Protein 2B6N (pdb70)

Solvent-accessible surface area: 9808 Å² total; per-residue (Å²): 95,89,32,100,83,11,26,37,0,0,4,0,0,16,26,97,86,61,115,55,88,82,37,2,53,15,84,85,48,0,47,58,0,23,0,9,0,0,0,0,0,0,29,34,94,6,96,12,0,67,72,40,9,58,38,6,29,1,59,66,88,111,62,163,85,0,57,7,43,35,0,16,0,0,0,0,0,0,1,0,0,0,56,58,43,0,1,0,47,66,0,61,0,21,0,0,10,1,15,45,72,94,32,55,43,66,101,87,15,11,36,33,0,0,49,48,0,65,109,73,26,95,59,37,4,0,0,1,0,2,25,57,34,59,54,24,105,60,7,5,74,9,0,36,42,0,17,93,60,42,7,3,1,0,0,5,1,19,40,71,74,37,72,0,40,97,44,6,0,4,81,5,88,78,5,3,0,0,0,0,0,33,58,101,8,30,21,0,92,27,0,0,50,4,104,30,7,19,1,0,0,0,0,19,63,1,31,0,0,49,72,92,53,65,79,16,66,45,70,35,28,0,1,5,0,0,0,0,1,0,0,0,0,0,0,6,2,7,34,56,57,80,132,30,46,15,76,96,0,33,86,41,3,64,94,36,13,7,62,118,63,7,79,84,11,88,139,39,18,24,47,63,1,1,16,6,37,88,131,54,70

Sequence (281 aa):
ADQPSPTWGIDRIIDQRNLPLDNNYHTDYDGSGVTAFVIDTGVLNTHNEFGGRASSGYDFIDNDYDATDCNGHGTHVAGTIGGSTYGVAKNVNVVGVRVLNCSGSGSNSGVIAGINWVKNNASGPAVANMSLGGGASQATDDAVNAAVAAGITFVVAAGNDNSNACNYSPARAADAITVGSTTSNDSRSSFSNYGTCLDIYAPGSSITSSWYTSNSATNTISGTSMASPHVAGVAALYLDENPNLSPAQVTNLLKTRATADKVTDAKTGSPNKLLFSLAAPT

CATH classification: 3.40.50.200

B-factor: mean 10.05, std 5.08, range [2.0, 42.17]

Foldseek 3Di:
DKDAQAFLQQQPQADQDDDRPRIRDAPAALPQEEEEEEFQFAQQLAPQCVNLEAEQAALVVGGRHRYHLAWLSNFLQQCQAGCRNYLRPNHRYYYQHAAHNPGHHDLVSSLVSLVSCLVPDDFHYEYEAADKDFDDVSQLVSNVVSLVSFYAYFYELWQQQEASCGMPPLVRPLYAYEFEADSQQEGDNRTHAAQSHLEYGHFAQRKGATRPDSHHIDTHGGSSNRRSNLRNLLSRVCRVPVPDGNVRSSVCQNVQFRADRYPPRDPHGGRTYNHRDD

Organism: NCBI:txid348903

Structure (mmCIF, N/CA/C/O backbone):
data_2B6N
#
_entry.id   2B6N
#
_cell.length_a   86.430
_cell.length_b   42.560
_cell.length_c   74.260
_cell.angle_alpha   90.00
_cell.angle_beta   110.19
_cell.angle_gamma   90.00
#
_symmetry.space_group_name_H-M   'C 1 2 1'
#
loop_
_entity.id
_entity.type
_entity.pdbx_description
1 polymer 'proteinase K'
2 polymer TRIPEPTIDE
3 non-polymer 'CALCIUM ION'
4 non-polymer 'SULFATE ION'
5 water water
#
loop_
_atom_site.group_PDB
_atom_site.id
_atom_site.type_symbol
_atom_site.label_atom_id
_atom_site.label_alt_id
_atom_site.label_comp_id
_atom_site.label_asym_id
_atom_site.label_entity_id
_atom_site.label_seq_id
_atom_site.pdbx_PDB_ins_code
_atom_site.Cartn_x
_atom_site.Cartn_y
_atom_site.Cartn_z
_atom_site.occupancy
_atom_site.B_iso_or_equiv
_atom_site.auth_seq_id
_atom_site.auth_comp_id
_atom_site.auth_asym_id
_atom_site.auth_atom_id
_atom_site.pdbx_PDB_model_num
ATOM 1 N N . ALA A 1 1 ? 15.941 -17.772 28.509 1.00 15.12 1 ALA A N 1
ATOM 2 C CA . ALA A 1 1 ? 15.847 -16.969 29.764 1.00 14.14 1 ALA A CA 1
ATOM 3 C C . ALA A 1 1 ? 14.412 -16.506 29.969 1.00 13.50 1 ALA A C 1
ATOM 4 O O . ALA A 1 1 ? 13.625 -16.480 29.028 1.00 13.00 1 ALA A O 1
ATOM 6 N N . ASP A 1 2 ? 14.088 -16.116 31.205 1.00 12.87 2 ASP A N 1
ATOM 7 C CA . ASP A 1 2 ? 12.782 -15.563 31.517 1.00 12.16 2 ASP A CA 1
ATOM 8 C C . ASP A 1 2 ? 12.976 -14.335 32.381 1.00 11.62 2 ASP A C 1
ATOM 9 O O . ASP A 1 2 ? 13.643 -14.402 33.429 1.00 12.57 2 ASP A O 1
ATOM 14 N N . GLN A 1 3 ? 12.448 -13.206 31.920 1.00 9.71 3 GLN A N 1
ATOM 15 C CA . GLN A 1 3 ? 12.536 -11.972 32.663 1.00 8.56 3 GLN A CA 1
ATOM 16 C C . GLN A 1 3 ? 11.214 -11.744 33.386 1.00 8.01 3 GLN A C 1
ATOM 17 O O . GLN A 1 3 ? 10.177 -11.581 32.745 1.00 6.94 3 GLN A O 1
ATOM 23 N N . PRO A 1 4 ? 11.245 -11.751 34.730 1.00 7.98 4 PRO A N 1
ATOM 24 C CA . PRO A 1 4 ? 9.995 -11.508 35.468 1.00 7.76 4 PRO A CA 1
ATOM 25 C C . PRO A 1 4 ? 9.720 -10.003 35.570 1.00 6.66 4 PRO A C 1
ATOM 26 O O . PRO A 1 4 ? 10.650 -9.182 35.507 1.00 6.53 4 PRO A O 1
ATOM 30 N N . SER A 1 5 ? 8.450 -9.647 35.736 1.00 6.64 5 SER A N 1
ATOM 31 C CA . SER A 1 5 ? 8.025 -8.250 35.854 1.00 6.26 5 SER A CA 1
ATOM 32 C C . SER A 1 5 ? 8.581 -7.312 34.764 1.00 6.30 5 SER A C 1
ATOM 33 O O . SER A 1 5 ? 9.051 -6.205 35.074 1.00 6.41 5 SER A O 1
ATOM 36 N N . PRO A 1 6 ? 8.463 -7.719 33.482 1.00 5.53 6 PRO A N 1
ATOM 37 C CA . PRO A 1 6 ? 8.894 -6.830 32.407 1.00 5.90 6 PRO A CA 1
ATOM 38 C C . PRO A 1 6 ? 7.892 -5.699 32.223 1.00 5.50 6 PRO A C 1
ATOM 39 O O . PRO A 1 6 ? 6.750 -5.799 32.681 1.00 5.87 6 PRO A O 1
ATOM 43 N N . THR A 1 7 ? 8.316 -4.624 31.565 1.00 5.64 7 THR A N 1
ATOM 44 C CA . THR A 1 7 ? 7.390 -3.591 31.133 1.00 5.02 7 THR A CA 1
ATOM 45 C C . THR A 1 7 ? 6.398 -4.234 30.145 1.00 4.65 7 THR A C 1
ATOM 46 O O . THR A 1 7 ? 6.702 -5.281 29.572 1.00 4.64 7 THR A O 1
ATOM 50 N N . TRP A 1 8 ? 5.221 -3.620 29.966 1.00 5.01 8 TRP A N 1
ATOM 51 C CA . TRP A 1 8 ? 4.099 -4.288 29.285 1.00 4.88 8 TRP A CA 1
ATOM 52 C C . TRP A 1 8 ? 4.356 -4.631 27.828 1.00 5.60 8 TRP A C 1
ATOM 53 O O . TRP A 1 8 ? 3.917 -5.683 27.366 1.00 5.42 8 TRP A O 1
ATOM 64 N N . GLY A 1 9 ? 5.047 -3.743 27.108 1.00 5.89 9 GLY A N 1
ATOM 65 C CA . GLY A 1 9 ? 5.279 -3.940 25.671 1.00 6.12 9 GLY A CA 1
ATOM 66 C C . GLY A 1 9 ? 5.952 -5.264 25.379 1.00 6.80 9 GLY A C 1
ATOM 67 O O . GLY A 1 9 ? 5.425 -6.100 24.625 1.00 6.62 9 GLY A O 1
ATOM 68 N N . ILE A 1 10 ? 7.136 -5.448 25.967 1.00 6.06 10 ILE A N 1
ATOM 69 C CA . ILE A 1 10 ? 7.881 -6.692 25.780 1.00 5.56 10 ILE A CA 1
ATOM 70 C C . ILE A 1 10 ? 7.135 -7.893 26.412 1.00 5.44 10 ILE A C 1
ATOM 71 O O . ILE A 1 10 ? 7.204 -8.995 25.884 1.00 4.86 10 ILE A O 1
ATOM 76 N N . ASP A 1 11 ? 6.420 -7.669 27.517 1.00 5.11 11 ASP A N 1
ATOM 77 C CA . ASP A 1 11 ? 5.537 -8.721 28.099 1.00 5.19 11 ASP A CA 1
ATOM 78 C C . ASP A 1 11 ? 4.533 -9.256 27.048 1.00 5.40 11 ASP A C 1
ATOM 79 O O . ASP A 1 11 ? 4.241 -10.472 26.983 1.00 4.85 11 ASP A O 1
ATOM 84 N N . ARG A 1 12 ? 3.992 -8.349 26.238 1.00 5.23 12 ARG A N 1
ATOM 85 C CA . ARG A 1 12 ? 2.968 -8.709 25.250 1.00 5.35 12 ARG A CA 1
ATOM 86 C C . ARG A 1 12 ? 3.461 -9.563 24.087 1.00 5.87 12 ARG A C 1
ATOM 87 O O . ARG A 1 12 ? 2.727 -10.435 23.607 1.00 6.29 12 ARG A O 1
ATOM 95 N N A ILE A 1 13 ? 4.688 -9.311 23.638 0.50 6.39 13 ILE A N 1
ATOM 96 N N B ILE A 1 13 ? 4.692 -9.312 23.632 0.50 5.53 13 ILE A N 1
ATOM 97 C CA A ILE A 1 13 ? 5.155 -9.854 22.364 0.50 6.88 13 ILE A CA 1
ATOM 98 C CA B ILE A 1 13 ? 5.176 -9.857 22.351 0.50 5.00 13 ILE A CA 1
ATOM 99 C C A ILE A 1 13 ? 5.501 -11.351 22.412 0.50 6.78 13 ILE A C 1
ATOM 100 C C B ILE A 1 13 ? 5.700 -11.299 22.403 0.50 5.80 13 ILE A C 1
ATOM 101 O O A ILE A 1 13 ? 5.453 -12.026 21.380 0.50 6.76 13 ILE A O 1
ATOM 102 O O B ILE A 1 13 ? 6.022 -11.871 21.360 0.50 5.92 13 ILE A O 1
ATOM 111 N N . ASP A 1 14 ? 5.805 -11.878 23.600 1.00 6.69 14 ASP A N 1
ATOM 112 C CA . ASP A 1 14 ? 6.162 -13.317 23.742 1.00 7.07 14 ASP A CA 1
ATOM 113 C C . ASP A 1 14 ? 4.978 -14.273 24.037 1.00 8.31 14 ASP A C 1
ATOM 114 O O . ASP A 1 14 ? 5.185 -15.436 24.418 1.00 8.92 14 ASP A O 1
ATOM 119 N N . GLN A 1 15 ? 3.751 -13.79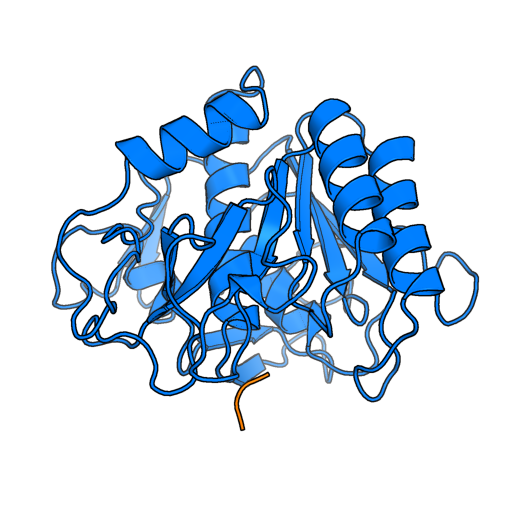2 23.836 1.00 8.18 15 GLN A N 1
ATOM 120 C CA . GLN A 1 15 ? 2.543 -14.584 24.080 1.00 8.33 15 GLN A CA 1
ATOM 121 C C . GLN A 1 15 ? 1.455 -14.255 23.049 1.00 8.94 15 GLN A C 1
ATOM 122 O O . GLN A 1 15 ? 1.423 -13.141 22.497 1.00 7.69 15 GLN A O 1
ATOM 128 N N . ARG A 1 16 ? 0.551 -15.211 22.810 1.00 9.11 16 ARG A N 1
ATOM 129 C CA . ARG A 1 16 ? -0.520 -15.018 21.799 1.00 9.98 16 ARG A CA 1
ATOM 130 C C . ARG A 1 16 ? -1.701 -14.214 22.345 1.00 9.93 16 ARG A C 1
ATOM 131 O O . ARG A 1 16 ? -2.216 -13.300 21.687 1.00 9.69 16 ARG A O 1
ATOM 139 N N . ASN A 1 17 ? -2.123 -14.579 23.550 1.00 10.07 17 ASN A N 1
ATOM 140 C CA . ASN A 1 17 ? -3.352 -14.075 24.150 1.00 11.10 17 ASN A CA 1
ATOM 141 C C . ASN A 1 17 ? -3.093 -13.264 25.404 1.00 11.08 17 ASN A C 1
ATOM 142 O O . ASN A 1 17 ? -2.117 -13.533 26.130 1.00 11.13 17 ASN A O 1
ATOM 147 N N . LEU A 1 18 ? -3.952 -12.272 25.642 1.00 10.16 18 LEU A N 1
ATOM 148 C CA . LEU A 1 18 ? -4.067 -11.616 26.937 1.00 9.62 18 LEU A CA 1
ATOM 149 C C . LEU A 1 18 ? -4.765 -12.590 27.909 1.00 9.33 18 LEU A C 1
ATOM 150 O O . LEU A 1 18 ? -5.425 -13.546 27.465 1.00 8.55 18 LEU A O 1
ATOM 155 N N . PRO A 1 19 ? -4.607 -12.377 29.223 1.00 9.56 19 PRO A N 1
ATOM 156 C CA . PRO A 1 19 ? -3.898 -11.263 29.879 1.00 9.04 19 PRO A CA 1
ATOM 157 C C . PRO A 1 19 ? -2.373 -11.401 29.893 1.00 8.16 19 PRO A C 1
ATOM 158 O O . PRO A 1 19 ? -1.841 -12.489 29.680 1.00 8.74 19 PRO A O 1
ATOM 162 N N . LEU A 1 20 ? -1.686 -10.284 30.130 1.00 7.77 20 LEU A N 1
ATOM 163 C CA . LEU A 1 20 ? -0.220 -10.281 30.273 1.00 6.97 20 LEU A CA 1
ATOM 164 C C . LEU A 1 20 ? 0.162 -11.222 31.424 1.00 7.03 20 LEU A C 1
ATOM 165 O O . LEU A 1 20 ? -0.502 -11.219 32.453 1.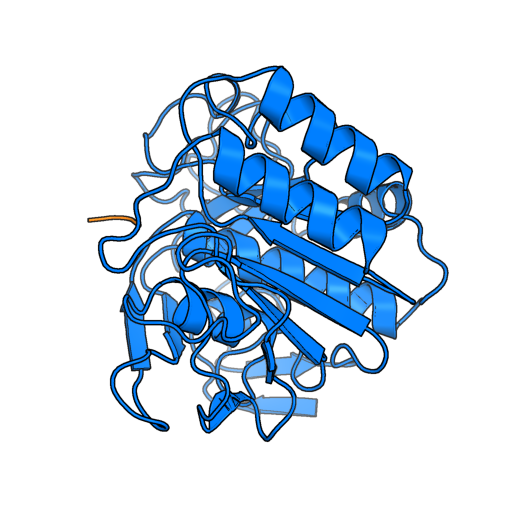00 7.07 20 LEU A O 1
ATOM 170 N N . ASP A 1 21 ? 1.194 -12.038 31.225 1.00 7.39 21 ASP A N 1
ATOM 171 C CA . ASP A 1 21 ? 1.651 -12.981 32.258 1.00 7.85 21 ASP A CA 1
ATOM 172 C C . ASP A 1 21 ? 2.861 -12.509 33.098 1.00 7.55 21 ASP A C 1
ATOM 173 O O . ASP A 1 21 ? 3.411 -13.277 33.880 1.00 7.28 21 ASP A O 1
ATOM 178 N N . ASN A 1 22 ? 3.263 -11.244 32.956 1.00 7.32 22 ASN A N 1
ATOM 179 C CA . ASN A 1 22 ? 4.350 -10.693 33.788 1.00 7.07 22 ASN A CA 1
ATOM 180 C C . ASN A 1 22 ? 5.679 -11.420 33.577 1.00 7.37 22 ASN A C 1
ATOM 181 O O . ASN A 1 22 ? 6.481 -11.593 34.516 1.00 6.74 22 ASN A O 1
ATOM 186 N N . ASN A 1 23 ? 5.886 -11.866 32.337 1.00 7.20 23 ASN A N 1
ATOM 187 C CA . ASN A 1 23 ? 7.074 -12.608 31.956 1.00 7.75 23 ASN A CA 1
ATOM 188 C C . ASN A 1 23 ? 7.486 -12.302 30.525 1.00 7.33 23 ASN A C 1
ATOM 189 O O . ASN A 1 23 ? 6.629 -12.278 29.615 1.00 7.05 23 ASN A O 1
ATOM 194 N N . TYR A 1 24 ? 8.786 -1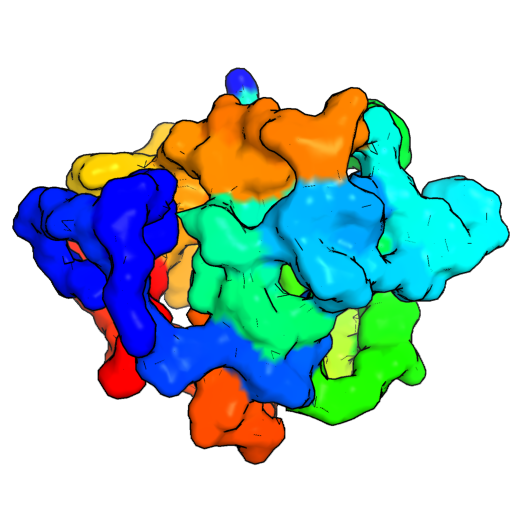2.077 30.329 1.00 7.12 24 TYR A N 1
ATOM 195 C CA . TYR A 1 24 ? 9.337 -11.930 28.974 1.00 7.22 24 TYR A CA 1
ATOM 196 C C . TYR A 1 24 ? 10.377 -13.031 28.726 1.00 7.20 24 TYR A C 1
ATOM 197 O O . TYR A 1 24 ? 11.495 -12.977 29.249 1.00 7.10 24 TYR A O 1
ATOM 206 N N . HIS A 1 25 ? 9.974 -14.037 27.958 1.00 7.66 25 HIS A N 1
ATOM 207 C CA . HIS A 1 25 ? 10.854 -15.161 27.644 1.00 7.68 25 HIS A CA 1
ATOM 208 C C . HIS A 1 25 ? 11.694 -14.834 26.427 1.00 8.55 25 HIS A C 1
ATOM 209 O O . HIS A 1 25 ? 11.186 -14.243 25.469 1.00 8.91 25 HIS A O 1
ATOM 216 N N . THR A 1 26 ? 12.962 -15.243 26.462 1.00 8.92 26 THR A N 1
ATOM 217 C CA . THR A 1 26 ? 13.852 -15.125 25.303 1.00 9.54 26 THR A CA 1
ATOM 218 C C . THR A 1 26 ? 14.566 -16.462 25.060 1.00 9.90 26 THR A C 1
ATOM 219 O O . THR A 1 26 ? 14.977 -17.138 26.008 1.00 11.06 26 THR A O 1
ATOM 223 N N . ASP A 1 27 ? 14.703 -16.819 23.786 1.00 9.92 27 ASP A N 1
ATOM 224 C CA . ASP A 1 27 ? 15.537 -17.927 23.323 1.00 10.06 27 ASP A CA 1
ATOM 225 C C . ASP A 1 27 ? 16.787 -17.409 22.606 1.00 10.72 27 ASP A C 1
ATOM 226 O O . ASP A 1 27 ? 17.766 -18.149 22.392 1.00 10.96 27 ASP A O 1
ATOM 231 N N . TYR A 1 28 ? 16.731 -16.141 22.211 1.00 10.43 28 TYR A N 1
ATOM 232 C CA . TYR A 1 28 ? 17.830 -15.469 21.515 1.00 10.31 28 TYR A CA 1
ATOM 233 C C . TYR A 1 28 ? 17.913 -14.091 22.118 1.00 9.74 28 TYR A C 1
ATOM 234 O O . TYR A 1 28 ? 17.020 -13.691 22.872 1.00 9.29 28 TYR A O 1
ATOM 243 N N . ASP A 1 29 ? 18.963 -13.353 21.780 1.00 9.14 29 ASP A N 1
ATOM 244 C CA . ASP A 1 29 ? 19.166 -12.035 22.368 1.00 9.29 29 ASP A CA 1
ATOM 245 C C . ASP A 1 29 ? 19.789 -11.009 21.413 1.00 9.26 29 ASP A C 1
ATOM 246 O O . ASP A 1 29 ? 20.191 -9.923 21.845 1.00 8.73 29 ASP A O 1
ATOM 251 N N . GLY A 1 30 ? 19.900 -11.346 20.127 1.00 9.05 30 GLY A N 1
ATOM 252 C CA . GLY A 1 30 ? 20.448 -10.375 19.170 1.00 8.43 30 GLY A CA 1
ATOM 253 C C . GLY A 1 30 ? 21.968 -10.379 19.075 1.00 9.22 30 GLY A C 1
ATOM 254 O O . GLY A 1 30 ? 22.557 -9.493 18.447 1.00 8.31 30 GLY A O 1
ATOM 255 N N . SER A 1 31 ? 22.610 -11.381 19.684 1.00 8.97 31 SER A N 1
ATOM 256 C CA . SER A 1 31 ? 24.057 -11.584 19.560 1.00 9.66 31 SER A CA 1
ATOM 257 C C . SER A 1 31 ? 24.447 -11.615 18.091 1.00 9.47 31 SER A C 1
ATOM 258 O O . SER A 1 31 ? 23.748 -12.234 17.274 1.00 9.63 31 SER A O 1
ATOM 261 N N . GLY A 1 32 ? 25.525 -10.896 17.769 1.00 9.75 32 GLY A N 1
ATOM 262 C CA . GLY A 1 32 ? 26.089 -10.879 16.427 1.00 10.67 32 GLY A CA 1
ATOM 263 C C . GLY A 1 32 ? 25.329 -10.016 15.440 1.00 11.35 32 GLY A C 1
ATOM 264 O O . GLY A 1 32 ? 25.662 -10.005 14.238 1.00 12.39 32 GLY A O 1
ATOM 265 N N . VAL A 1 33 ? 24.330 -9.285 15.941 1.00 9.79 33 VAL A N 1
ATOM 266 C CA . VAL A 1 33 ? 23.500 -8.389 15.122 1.00 9.14 33 VAL A CA 1
ATOM 267 C C . VAL A 1 33 ? 23.713 -6.933 15.549 1.00 8.91 33 VAL A C 1
ATOM 268 O O . VAL A 1 33 ? 23.979 -6.660 16.723 1.00 8.77 33 VAL A O 1
ATOM 272 N N . THR A 1 34 ? 23.624 -6.004 14.593 1.00 8.79 34 THR A N 1
ATOM 273 C CA . THR A 1 34 ? 23.755 -4.584 14.899 1.00 8.39 34 THR A CA 1
ATOM 274 C C . THR A 1 34 ? 22.460 -3.864 14.534 1.00 8.54 34 THR A C 1
ATOM 275 O O . THR A 1 34 ? 21.918 -4.044 13.446 1.00 7.40 34 THR A O 1
ATOM 279 N N . ALA A 1 35 ? 21.960 -3.072 15.473 1.00 8.02 35 ALA A N 1
ATOM 280 C CA . ALA A 1 35 ? 20.748 -2.306 15.266 1.00 8.26 35 ALA A CA 1
ATOM 281 C C . ALA A 1 35 ? 21.136 -0.846 15.178 1.00 7.69 35 ALA A C 1
ATOM 282 O O . ALA A 1 35 ? 21.676 -0.284 16.129 1.00 8.33 35 ALA A O 1
ATOM 284 N N . PHE A 1 36 ? 20.852 -0.251 14.030 1.00 7.29 36 PHE A N 1
ATOM 285 C CA . PHE A 1 36 ? 21.129 1.163 13.764 1.00 6.62 36 PHE A CA 1
ATOM 286 C C . PHE A 1 36 ? 19.899 2.011 14.117 1.00 6.24 36 PHE A C 1
ATOM 287 O O . PHE A 1 36 ? 18.809 1.811 13.580 1.00 6.50 36 PHE A O 1
ATOM 295 N N . VAL A 1 37 ? 20.073 2.950 15.040 1.00 6.10 37 VAL A N 1
ATOM 296 C CA . VAL A 1 37 ? 18.953 3.738 15.525 1.00 5.44 37 VAL A CA 1
ATOM 297 C C . VAL A 1 37 ? 19.039 5.122 14.896 1.00 5.65 37 VAL A C 1
ATOM 298 O O . VAL A 1 37 ? 19.877 5.934 15.290 1.00 5.06 37 VAL A O 1
ATOM 302 N N . ILE A 1 38 ? 18.214 5.354 13.881 1.00 5.81 38 ILE A N 1
ATOM 303 C CA . ILE A 1 38 ? 18.243 6.624 13.131 1.00 5.68 38 ILE A CA 1
ATOM 304 C C . ILE A 1 38 ? 17.233 7.558 13.789 1.00 5.76 38 ILE A C 1
ATOM 305 O O . ILE A 1 38 ? 16.038 7.362 13.645 1.00 5.10 38 ILE A O 1
ATOM 310 N N . ASP A 1 39 ? 17.717 8.541 14.546 1.00 5.90 39 ASP A N 1
ATOM 311 C CA . ASP A 1 39 ? 16.857 9.201 15.520 1.00 5.86 39 ASP A CA 1
ATOM 312 C C . ASP A 1 39 ? 17.584 10.426 16.091 1.00 6.65 39 ASP A C 1
ATOM 313 O O . ASP A 1 39 ? 18.431 11.041 15.406 1.00 6.75 39 ASP A O 1
ATOM 318 N N . THR A 1 40 ? 17.271 10.778 17.334 1.00 5.76 40 THR A N 1
ATOM 319 C CA . THR A 1 40 ? 17.830 11.971 17.976 1.00 7.14 40 THR A CA 1
ATOM 320 C C . THR A 1 40 ? 19.216 11.734 18.581 1.00 7.51 40 THR A C 1
ATOM 321 O O . THR A 1 40 ? 19.772 12.626 19.217 1.00 8.18 40 THR A O 1
ATOM 325 N N . GLY A 1 41 ? 19.766 10.534 18.376 1.00 7.84 41 GLY A N 1
ATOM 326 C CA . GLY A 1 41 ? 21.024 10.121 18.989 1.00 8.74 41 GLY A CA 1
ATOM 327 C C . GLY A 1 41 ? 20.726 9.108 20.088 1.00 9.10 41 GLY A C 1
ATOM 328 O O . GLY A 1 41 ? 19.570 8.791 20.323 1.00 9.77 41 GLY A O 1
ATOM 329 N N . VAL A 1 42 ? 21.762 8.611 20.765 1.00 8.29 42 VAL A N 1
ATOM 330 C CA . VAL A 1 42 ? 21.579 7.652 21.861 1.00 8.36 42 VAL A CA 1
ATOM 331 C C . VAL A 1 42 ? 22.529 8.018 22.983 1.00 8.50 42 VAL A C 1
ATOM 332 O O . VAL A 1 42 ? 23.705 8.311 22.729 1.00 8.28 42 VAL A O 1
ATOM 336 N N . LEU A 1 43 ? 22.026 8.007 24.221 1.00 8.75 43 LEU A N 1
ATOM 337 C CA . LEU A 1 43 ? 22.910 8.147 25.383 1.00 8.98 43 LEU A CA 1
ATOM 338 C C . LEU A 1 43 ? 23.673 6.823 25.552 1.00 8.81 43 LEU A C 1
ATOM 339 O O . LEU A 1 43 ? 23.174 5.881 26.182 1.00 8.21 43 LEU A O 1
ATOM 344 N N . ASN A 1 44 ? 24.874 6.750 24.967 1.00 9.60 44 ASN A N 1
ATOM 345 C CA . ASN A 1 44 ? 25.638 5.496 24.914 1.00 9.56 44 ASN A CA 1
ATOM 346 C C . ASN A 1 44 ? 25.985 4.941 26.288 1.00 9.47 44 ASN A C 1
ATOM 347 O O . ASN A 1 44 ? 26.086 3.722 26.458 1.00 8.92 44 ASN A O 1
ATOM 352 N N . THR A 1 45 ? 26.131 5.839 27.261 1.00 8.75 45 THR A N 1
ATOM 353 C CA . THR A 1 45 ? 26.558 5.469 28.617 1.00 9.04 45 THR A CA 1
ATOM 354 C C . THR A 1 45 ? 25.400 4.963 29.486 1.00 9.08 45 THR A C 1
ATOM 355 O O . THR A 1 45 ? 25.610 4.578 30.651 1.00 9.36 45 THR A O 1
ATOM 359 N N . HIS A 1 46 ? 24.186 4.956 28.942 1.00 8.52 46 HIS A N 1
ATOM 360 C CA . HIS A 1 46 ? 23.039 4.492 29.752 1.00 8.27 46 HIS A CA 1
ATOM 361 C C . HIS A 1 46 ? 23.265 3.082 30.261 1.00 7.99 46 HIS A C 1
ATOM 362 O O . HIS A 1 46 ? 23.799 2.216 29.537 1.00 6.87 46 HIS A O 1
ATOM 369 N N . ASN A 1 47 ? 22.892 2.856 31.528 1.00 8.22 47 ASN A N 1
ATOM 370 C CA . ASN A 1 47 ? 23.073 1.540 32.158 1.00 9.24 47 ASN A CA 1
ATOM 371 C C . ASN A 1 47 ? 22.409 0.418 31.359 1.00 8.82 47 ASN A C 1
ATOM 372 O O . ASN A 1 47 ? 22.894 -0.710 31.372 1.00 9.34 47 ASN A O 1
ATOM 377 N N . GLU A 1 48 ? 21.301 0.737 30.681 1.00 8.72 48 GLU A N 1
ATOM 378 C CA . GLU A 1 48 ? 20.599 -0.229 29.822 1.00 8.08 48 GLU A CA 1
ATOM 379 C C . GLU A 1 48 ? 21.462 -0.947 28.785 1.00 8.25 48 GLU A C 1
ATOM 380 O O . GLU A 1 48 ? 21.170 -2.087 28.413 1.00 7.87 48 GLU A O 1
ATOM 386 N N . PHE A 1 49 ? 22.504 -0.278 28.297 1.00 7.94 49 PHE A N 1
ATOM 387 C CA . PHE A 1 49 ? 23.247 -0.790 27.147 1.00 8.28 49 PHE A CA 1
ATOM 388 C C . PHE A 1 49 ? 24.486 -1.584 27.527 1.00 8.93 49 PHE A C 1
ATOM 389 O O . PHE A 1 49 ? 24.982 -2.372 26.727 1.00 9.06 49 PHE A O 1
ATOM 397 N N . GLY A 1 50 ? 24.990 -1.366 28.740 1.00 10.42 50 GLY A N 1
ATOM 398 C CA . GLY A 1 50 ? 26.144 -2.117 29.226 1.00 10.95 50 GLY A CA 1
ATOM 399 C C . GLY A 1 50 ? 27.312 -2.124 28.250 1.00 11.66 50 GLY A C 1
ATOM 400 O O . GLY A 1 50 ? 27.968 -3.152 28.066 1.00 13.29 50 GLY A O 1
ATOM 401 N N . GLY A 1 51 ? 27.594 -0.991 27.621 1.00 11.64 51 GLY A N 1
ATOM 402 C CA . GLY A 1 51 ? 28.720 -0.954 26.682 1.00 11.19 51 GLY A CA 1
ATOM 403 C C . GLY A 1 51 ? 28.388 -1.293 25.238 1.00 11.05 51 GLY A C 1
ATOM 404 O O . GLY A 1 51 ? 29.212 -1.056 24.351 1.00 11.81 51 GLY A O 1
ATOM 405 N N . ARG A 1 52 ? 27.194 -1.823 24.978 1.00 10.11 52 ARG A N 1
ATOM 406 C CA . ARG A 1 52 ? 26.838 -2.247 23.613 1.00 10.00 52 ARG A CA 1
ATOM 407 C C . ARG A 1 52 ? 26.417 -1.104 22.683 1.00 9.32 52 ARG A C 1
ATOM 408 O O . ARG A 1 52 ? 26.199 -1.331 21.493 1.00 10.15 52 ARG A O 1
ATOM 416 N N . ALA A 1 53 ? 26.282 0.111 23.216 1.00 9.37 53 ALA A N 1
ATOM 417 C CA . ALA A 1 53 ? 25.895 1.254 22.393 1.00 8.87 53 ALA A CA 1
ATOM 418 C C . ALA A 1 53 ? 27.086 2.134 22.071 1.00 9.16 53 ALA A C 1
ATOM 419 O O . ALA A 1 53 ? 27.887 2.480 22.952 1.00 8.86 53 ALA A O 1
ATOM 421 N N . SER A 1 54 ? 27.166 2.531 20.807 1.00 8.50 54 SER A N 1
ATOM 422 C CA . SER A 1 54 ? 28.207 3.442 20.360 1.00 8.96 54 SER A CA 1
ATOM 423 C C . SER A 1 54 ? 27.662 4.385 19.292 1.00 9.32 54 SER A C 1
ATOM 424 O O . SER A 1 54 ? 26.570 4.167 18.740 1.00 9.37 54 SER A O 1
ATOM 427 N N . SER A 1 55 ? 28.420 5.435 18.995 1.00 9.15 55 SER A N 1
ATOM 428 C CA . SER A 1 55 ? 27.999 6.393 17.964 1.00 9.80 55 SER A CA 1
ATOM 429 C C . SER A 1 55 ? 28.374 5.959 16.556 1.00 10.33 55 SER A C 1
ATOM 430 O O . SER A 1 55 ? 29.485 5.461 16.318 1.00 10.65 55 SER A O 1
ATOM 433 N N . GLY A 1 56 ? 27.442 6.149 15.622 1.00 8.90 56 GLY A N 1
ATOM 434 C CA . GLY A 1 56 ? 27.708 5.921 14.209 1.00 9.69 56 GLY A CA 1
ATOM 435 C C . GLY A 1 56 ? 28.136 7.234 13.567 1.00 9.84 56 GLY A C 1
ATOM 436 O O . GLY A 1 56 ? 29.310 7.431 13.208 1.00 9.64 56 GLY A O 1
ATOM 437 N N . TYR A 1 57 ? 27.183 8.136 13.405 1.00 9.28 57 TYR A N 1
ATOM 438 C CA . TYR A 1 57 ? 27.488 9.466 12.877 1.00 9.82 57 TYR A CA 1
ATOM 439 C C . TYR A 1 57 ? 26.401 10.430 13.297 1.00 9.79 57 TYR A C 1
ATOM 440 O O . TYR A 1 57 ? 25.247 10.025 13.477 1.00 9.48 57 TYR A O 1
ATOM 449 N N . ASP A 1 58 ? 26.783 11.697 13.454 1.00 9.08 58 ASP A N 1
ATOM 450 C CA . ASP A 1 58 ? 25.860 12.756 13.805 1.00 9.16 58 ASP A CA 1
ATOM 451 C C . ASP A 1 58 ? 25.708 13.721 12.624 1.00 9.23 58 ASP A C 1
ATOM 452 O O . ASP A 1 58 ? 26.599 14.526 12.363 1.00 9.37 58 ASP A O 1
ATOM 457 N N . PHE A 1 59 ? 24.584 13.620 11.908 1.00 8.59 59 PHE A N 1
ATOM 458 C CA . PHE A 1 59 ? 24.278 14.509 10.784 1.00 9.73 59 PHE A CA 1
ATOM 459 C C . PHE A 1 59 ? 23.677 15.859 11.178 1.00 10.08 59 PHE A C 1
ATOM 460 O O . PHE A 1 59 ? 23.493 16.731 10.327 1.00 11.19 59 PHE A O 1
ATOM 468 N N . ILE A 1 60 ? 23.408 16.061 12.464 1.00 10.57 60 ILE A N 1
ATOM 469 C CA . ILE A 1 60 ? 23.030 17.406 12.936 1.00 10.95 60 ILE A CA 1
ATOM 470 C C . ILE A 1 60 ? 24.295 18.253 13.134 1.00 11.58 60 ILE A C 1
ATOM 471 O O . ILE A 1 60 ? 24.402 19.358 12.577 1.00 12.39 60 ILE A O 1
ATOM 476 N N . ASP A 1 61 B 25.250 17.723 13.901 1.00 12.17 60 ASP A N 1
ATOM 477 C CA . ASP A 1 61 B 26.499 18.448 14.221 1.00 12.89 60 ASP A CA 1
ATOM 478 C C . ASP A 1 61 B 27.632 18.219 13.223 1.00 12.47 60 ASP A C 1
ATOM 479 O O . ASP A 1 61 B 28.651 18.922 13.258 1.00 12.46 60 ASP A O 1
ATOM 484 N N . ASN A 1 62 C 27.449 17.243 12.344 1.00 12.20 60 ASN A N 1
ATOM 485 C CA . ASN A 1 62 C 28.477 16.814 11.394 1.00 12.84 60 ASN A CA 1
ATOM 486 C C . ASN A 1 62 C 29.771 16.313 12.061 1.00 13.08 60 ASN A C 1
ATOM 487 O O . ASN A 1 62 C 30.885 16.831 11.811 1.00 12.76 60 ASN A O 1
ATOM 492 N N . ASP A 1 63 D 29.617 15.319 12.925 1.00 12.26 60 ASP A N 1
ATOM 493 C CA . ASP A 1 63 D 30.766 14.662 13.536 1.00 12.47 60 ASP A CA 1
ATOM 494 C C . ASP A 1 63 D 30.356 13.274 14.039 1.00 12.84 60 ASP A C 1
ATOM 495 O O . ASP A 1 63 D 29.225 12.835 13.795 1.00 12.77 60 ASP A O 1
ATOM 500 N N . TYR A 1 64 ? 31.258 12.575 14.722 1.00 12.16 61 TYR A N 1
ATOM 501 C CA . TYR A 1 64 ? 31.014 11.173 15.076 1.00 12.72 61 TYR A CA 1
ATOM 502 C C . TYR A 1 64 ? 30.388 10.962 16.457 1.00 13.09 61 TYR A C 1
ATOM 503 O O . TYR A 1 64 ? 30.316 9.832 16.936 1.00 14.01 61 TYR A O 1
ATOM 512 N N . ASP A 1 65 ? 29.974 12.046 17.111 1.00 12.61 62 ASP A N 1
ATOM 513 C CA . ASP A 1 65 ? 29.434 11.951 18.470 1.00 12.75 62 ASP A CA 1
ATOM 514 C C . ASP A 1 65 ? 27.912 12.005 18.417 1.00 12.46 62 ASP A C 1
ATOM 515 O O . ASP A 1 65 ? 27.316 13.093 18.496 1.00 12.91 62 ASP A O 1
ATOM 520 N N . ALA A 1 66 ? 27.296 10.826 18.296 1.00 12.38 63 ALA A N 1
ATOM 521 C CA . ALA A 1 66 ? 25.836 10.721 18.180 1.00 13.08 63 ALA A CA 1
ATOM 522 C C . ALA A 1 66 ? 25.107 10.575 19.527 1.00 12.96 63 ALA A C 1
ATOM 523 O O . ALA A 1 66 ? 24.107 9.867 19.632 1.00 12.66 63 ALA A O 1
ATOM 525 N N . THR A 1 67 ? 25.596 11.258 20.560 1.00 14.33 64 THR A N 1
ATOM 526 C CA . THR A 1 67 ? 24.855 11.306 21.831 1.00 14.87 64 THR A CA 1
ATOM 527 C C . THR A 1 67 ? 23.501 12.015 21.680 1.00 14.89 64 THR A C 1
ATOM 528 O O . THR A 1 67 ? 23.317 12.839 20.793 1.00 15.54 64 THR A O 1
ATOM 532 N N . ASP A 1 68 ? 22.577 11.685 22.576 1.00 13.95 65 ASP A N 1
ATOM 533 C CA . ASP A 1 68 ? 21.199 12.166 22.569 1.00 13.64 65 ASP A CA 1
ATOM 534 C C . ASP A 1 68 ? 21.015 13.386 23.474 1.00 13.99 65 ASP A C 1
ATOM 535 O O . ASP A 1 68 ? 21.391 13.329 24.646 1.00 14.24 65 ASP A O 1
ATOM 540 N N . CYS A 1 69 ? 20.447 14.468 22.938 1.00 13.72 66 CYS A N 1
ATOM 541 C CA . CYS A 1 69 ? 20.027 15.629 23.751 1.00 14.47 66 CYS A CA 1
ATOM 542 C C . CYS A 1 69 ? 18.516 15.851 23.768 1.00 13.38 66 CYS A C 1
ATOM 543 O O . CYS A 1 69 ? 18.042 16.904 24.201 1.00 12.60 66 CYS A O 1
ATOM 546 N N . ASN A 1 70 ? 17.760 14.850 23.312 1.00 11.45 67 ASN A N 1
ATOM 547 C CA . ASN A 1 70 ? 16.303 14.935 23.296 1.00 9.76 67 ASN A CA 1
ATOM 548 C C . ASN A 1 70 ? 15.633 13.872 24.183 1.00 8.86 67 ASN A C 1
ATOM 549 O O . ASN A 1 70 ? 14.659 14.162 24.886 1.00 8.25 67 ASN A O 1
ATOM 554 N N . GLY A 1 71 ? 16.140 12.641 24.110 1.00 7.11 68 GLY A N 1
ATOM 555 C CA . GLY A 1 71 ? 15.562 11.520 24.862 1.00 6.95 68 GLY A CA 1
ATOM 556 C C . GLY A 1 71 ? 14.962 10.464 23.949 1.00 6.98 68 GLY A C 1
ATOM 557 O O . GLY A 1 71 ? 15.117 9.277 24.188 1.00 5.41 68 GLY A O 1
ATOM 558 N N . HIS A 1 72 ? 14.288 10.915 22.891 1.00 6.48 69 HIS A N 1
ATOM 559 C CA . HIS A 1 72 ? 13.560 10.021 21.968 1.00 6.48 69 HIS A CA 1
ATOM 560 C C . HIS A 1 72 ? 14.433 8.838 21.494 1.00 6.32 69 HIS A C 1
ATOM 561 O O . HIS A 1 72 ? 14.033 7.689 21.616 1.00 6.10 69 HIS A O 1
ATOM 568 N N . GLY A 1 73 ? 15.632 9.110 20.979 1.00 4.97 70 GLY A N 1
ATOM 569 C CA . GLY A 1 73 ? 16.470 8.029 20.456 1.00 4.77 70 GLY A CA 1
ATOM 570 C C . GLY A 1 73 ? 16.948 7.047 21.503 1.00 4.66 70 GLY A C 1
ATOM 571 O O . GLY A 1 73 ? 17.099 5.861 21.222 1.00 4.88 70 GLY A O 1
ATOM 572 N N . THR A 1 74 ? 17.234 7.547 22.708 1.00 4.67 71 THR A N 1
ATOM 573 C CA . THR A 1 74 ? 17.624 6.698 23.822 1.00 4.83 71 THR A CA 1
ATOM 574 C C . THR A 1 74 ? 16.479 5.731 24.230 1.00 5.24 71 THR A C 1
ATOM 575 O O . THR A 1 74 ? 16.713 4.584 24.586 1.00 5.51 71 THR A O 1
ATOM 579 N N . HIS A 1 75 ? 15.251 6.234 24.177 1.00 4.82 72 HIS A N 1
ATOM 580 C CA . HIS A 1 75 ? 14.065 5.467 24.559 1.00 4.95 72 HIS A CA 1
ATOM 581 C C . HIS A 1 75 ? 13.861 4.384 23.505 1.00 4.77 72 HIS A C 1
ATOM 582 O O . HIS A 1 75 ? 13.703 3.214 23.822 1.00 5.00 72 HIS A O 1
ATOM 589 N N . VAL A 1 76 ? 13.937 4.793 22.239 1.00 4.70 73 VAL A N 1
ATOM 590 C CA . VAL A 1 76 ? 13.769 3.860 21.119 1.00 4.60 73 VAL A CA 1
ATOM 591 C C . VAL A 1 76 ? 14.840 2.777 21.185 1.00 4.80 73 VAL A C 1
ATOM 592 O O . VAL A 1 76 ? 14.533 1.589 21.098 1.00 4.31 73 VAL A O 1
ATOM 596 N N . ALA A 1 77 ? 16.094 3.192 21.404 1.00 5.03 74 ALA A N 1
ATOM 597 C CA . ALA A 1 77 ? 17.216 2.262 21.507 1.00 5.53 74 ALA A CA 1
ATOM 598 C C . ALA A 1 77 ? 17.060 1.281 22.676 1.00 5.47 74 ALA A C 1
ATOM 599 O O . ALA A 1 77 ? 17.359 0.089 22.541 1.00 6.27 74 ALA A O 1
ATOM 601 N N . GLY A 1 78 ? 16.570 1.760 23.819 1.00 5.61 75 GLY A N 1
ATOM 602 C CA . GLY A 1 78 ? 16.364 0.850 24.963 1.00 5.16 75 GLY A CA 1
ATOM 603 C C . GLY A 1 78 ? 15.286 -0.201 24.671 1.00 4.72 75 GLY A C 1
ATOM 604 O O . GLY A 1 78 ? 15.368 -1.321 25.126 1.00 4.70 75 GLY A O 1
ATOM 605 N N . THR A 1 79 ? 14.258 0.159 23.907 1.00 3.75 76 THR A N 1
ATOM 606 C CA . THR A 1 79 ? 13.239 -0.823 23.552 1.00 4.63 76 THR A CA 1
ATOM 607 C C . THR A 1 79 ? 13.823 -1.924 22.652 1.00 5.22 76 THR A C 1
ATOM 608 O O . THR A 1 79 ? 13.451 -3.102 22.764 1.00 6.02 76 THR A O 1
ATOM 612 N N . ILE A 1 80 ? 14.745 -1.549 21.763 1.00 5.55 77 ILE A N 1
ATOM 613 C CA . ILE A 1 80 ? 15.391 -2.556 20.910 1.00 5.73 77 ILE A CA 1
ATOM 614 C C . ILE A 1 80 ? 16.308 -3.472 21.751 1.00 6.62 77 ILE A C 1
ATOM 615 O O . ILE A 1 80 ? 16.230 -4.707 21.656 1.00 6.37 77 ILE A O 1
ATOM 620 N N . GLY A 1 81 ? 17.155 -2.856 22.578 1.00 6.29 78 GLY A N 1
ATOM 621 C CA . GLY A 1 81 ? 18.307 -3.579 23.139 1.00 7.36 78 GLY A CA 1
ATOM 622 C C . GLY A 1 81 ? 18.701 -3.364 24.572 1.00 6.98 78 GLY A C 1
ATOM 623 O O . GLY A 1 81 ? 19.763 -3.821 24.987 1.00 8.27 78 GLY A O 1
ATOM 624 N N . GLY A 1 82 ? 17.873 -2.658 25.338 1.00 7.30 79 GLY A N 1
ATOM 625 C CA . GLY A 1 82 ? 18.136 -2.465 26.772 1.00 6.92 79 GLY A CA 1
ATOM 626 C C . GLY A 1 82 ? 18.087 -3.752 27.589 1.00 6.73 79 GLY A C 1
ATOM 627 O O . GLY A 1 82 ? 17.299 -4.657 27.285 1.00 6.90 79 GLY A O 1
ATOM 628 N N . SER A 1 83 ? 18.942 -3.842 28.616 1.00 6.61 80 SER A N 1
ATOM 629 C CA . SER A 1 83 ? 18.981 -5.006 29.524 1.00 7.34 80 SER A CA 1
ATOM 630 C C . SER A 1 83 ? 17.588 -5.262 30.130 1.00 7.47 80 SER A C 1
ATOM 631 O O . SER A 1 83 ? 17.091 -6.408 30.144 1.00 7.64 80 SER A O 1
ATOM 634 N N . THR A 1 84 ? 16.963 -4.199 30.631 1.00 7.08 81 THR A N 1
ATOM 635 C CA . THR A 1 84 ? 15.669 -4.297 31.311 1.00 7.60 81 THR A CA 1
ATOM 636 C C . THR A 1 84 ? 14.499 -4.106 30.355 1.00 7.22 81 THR A C 1
ATOM 637 O O . THR A 1 84 ? 13.536 -4.888 30.374 1.00 6.88 81 THR A O 1
ATOM 641 N N . TYR A 1 85 ? 14.583 -3.056 29.540 1.00 6.81 82 TYR A N 1
ATOM 642 C CA . TYR A 1 85 ? 13.442 -2.611 28.719 1.00 6.92 82 TYR A CA 1
ATOM 643 C C . TYR A 1 85 ? 13.443 -3.136 27.305 1.00 6.22 82 TYR A C 1
ATOM 644 O O . TYR A 1 85 ? 12.505 -2.877 26.554 1.00 5.00 82 TYR A O 1
ATOM 653 N N . GLY A 1 86 ? 14.477 -3.903 26.958 1.00 6.58 83 GLY A N 1
ATOM 654 C CA . GLY A 1 86 ? 14.698 -4.279 25.571 1.00 6.26 83 GLY A CA 1
ATOM 655 C C . GLY A 1 86 ? 14.300 -5.676 25.135 1.00 6.15 83 GLY A C 1
ATOM 656 O O . GLY A 1 86 ? 14.271 -6.615 25.932 1.00 7.07 83 GLY A O 1
ATOM 657 N N . VAL A 1 87 ? 14.010 -5.792 23.843 1.00 6.36 84 VAL A N 1
ATOM 658 C CA . VAL A 1 87 ? 13.646 -7.064 23.190 1.00 5.63 84 VAL A CA 1
ATOM 659 C C . VAL A 1 87 ? 14.867 -7.986 23.017 1.00 6.54 84 VAL A C 1
ATOM 660 O O . VAL A 1 87 ? 14.792 -9.204 23.293 1.00 6.26 84 VAL A O 1
ATOM 664 N N . ALA A 1 88 ? 15.975 -7.401 22.554 1.00 6.86 85 ALA A N 1
ATOM 665 C CA . ALA A 1 88 ? 17.169 -8.155 22.145 1.00 7.21 85 ALA A CA 1
ATOM 666 C C . ALA A 1 88 ? 18.339 -7.702 23.025 1.00 7.27 85 ALA A C 1
ATOM 667 O O . ALA A 1 88 ? 19.062 -6.762 22.699 1.00 7.32 85 ALA A O 1
ATOM 669 N N . LYS A 1 89 ? 18.496 -8.395 24.143 1.00 7.69 86 LYS A N 1
ATOM 670 C CA . LYS A 1 89 ? 19.280 -7.898 25.269 1.00 8.33 86 LYS A CA 1
ATOM 671 C C . LYS A 1 89 ? 20.797 -7.965 25.096 1.00 8.59 86 LYS A C 1
ATOM 672 O O . LYS A 1 89 ? 21.540 -7.508 25.978 1.00 9.61 86 LYS A O 1
ATOM 678 N N . ASN A 1 90 ? 21.263 -8.513 23.978 1.00 8.94 87 ASN A N 1
ATOM 679 C CA . ASN A 1 90 ? 22.707 -8.515 23.688 1.00 9.37 87 ASN A CA 1
ATOM 680 C C . ASN A 1 90 ? 23.056 -7.955 22.303 1.00 9.20 87 ASN A C 1
ATOM 681 O O . ASN A 1 90 ? 24.176 -8.173 21.784 1.00 9.09 87 ASN A O 1
ATOM 686 N N . VAL A 1 91 ? 22.107 -7.235 21.703 1.00 8.54 88 VAL A N 1
ATOM 687 C CA . VAL A 1 91 ? 22.339 -6.629 20.390 1.00 8.21 88 VAL A CA 1
ATOM 688 C C . VAL A 1 91 ? 23.346 -5.482 20.496 1.00 8.40 88 VAL A C 1
ATOM 689 O O . VAL A 1 91 ? 23.450 -4.826 21.545 1.00 8.67 88 VAL A O 1
ATOM 693 N N . ASN A 1 92 ? 24.108 -5.250 19.428 1.00 8.07 89 ASN A N 1
ATOM 694 C CA . ASN A 1 92 ? 24.898 -4.016 19.327 1.00 9.66 89 ASN A CA 1
ATOM 695 C C . ASN A 1 92 ? 24.014 -2.871 18.851 1.00 9.21 89 ASN A C 1
ATOM 696 O O . ASN A 1 92 ? 23.167 -3.064 17.983 1.00 9.03 89 ASN A O 1
ATOM 701 N N . VAL A 1 93 ? 24.204 -1.693 19.443 1.00 8.85 90 VAL A N 1
ATOM 702 C CA . VAL A 1 93 ? 23.389 -0.522 19.166 1.00 9.16 90 VAL A CA 1
ATOM 703 C C . VAL A 1 93 ? 24.304 0.560 18.614 1.00 8.41 90 VAL A C 1
ATOM 704 O O . VAL A 1 93 ? 25.333 0.872 19.219 1.00 9.08 90 VAL A O 1
ATOM 708 N N . VAL A 1 94 ? 23.927 1.106 17.463 1.00 7.39 91 VAL A N 1
ATOM 709 C CA . VAL A 1 94 ? 24.668 2.204 16.834 1.00 6.88 91 VAL A CA 1
ATOM 710 C C . VAL A 1 94 ? 23.750 3.406 16.591 1.00 6.53 91 VAL A C 1
ATOM 711 O O . VAL A 1 94 ? 22.757 3.330 15.859 1.00 6.99 91 VAL A O 1
ATOM 715 N N . GLY A 1 95 ? 24.097 4.527 17.212 1.00 6.56 92 GLY A N 1
ATOM 716 C CA . GLY A 1 95 ? 23.339 5.760 17.033 1.00 6.13 92 GLY A CA 1
ATOM 717 C C . GLY A 1 95 ? 23.684 6.490 15.742 1.00 6.23 92 GLY A C 1
ATOM 718 O O . GLY A 1 95 ? 24.867 6.746 15.439 1.00 6.37 92 GLY A O 1
ATOM 719 N N . VAL A 1 96 ? 22.647 6.798 14.968 1.00 5.66 93 VAL A N 1
ATOM 720 C CA . VAL A 1 96 ? 22.778 7.614 13.755 1.00 6.51 93 VAL A CA 1
ATOM 721 C C . VAL A 1 96 ? 21.880 8.819 13.978 1.00 6.73 93 VAL A C 1
ATOM 722 O O . VAL A 1 96 ? 20.662 8.715 13.883 1.00 6.26 93 VAL A O 1
ATOM 726 N N . ARG A 1 97 ? 22.486 9.952 14.338 1.00 6.74 94 ARG A N 1
ATOM 727 C CA . ARG A 1 97 ? 21.700 11.125 14.736 1.00 6.43 94 ARG A CA 1
ATOM 728 C C . ARG A 1 97 ? 21.306 11.992 13.541 1.00 7.08 94 ARG A C 1
ATOM 729 O O . ARG A 1 97 ? 22.164 12.623 12.873 1.00 7.45 94 ARG A O 1
ATOM 737 N N . VAL A 1 98 ? 19.998 12.026 13.272 1.00 6.65 95 VAL A N 1
ATOM 738 C CA . VAL A 1 98 ? 19.466 12.808 12.155 1.00 7.16 95 VAL A CA 1
ATOM 739 C C . VAL A 1 98 ? 18.407 13.809 12.622 1.00 7.11 95 VAL A C 1
ATOM 740 O O . VAL A 1 98 ? 17.848 14.571 11.810 1.00 6.58 95 VAL A O 1
ATOM 744 N N . LEU A 1 99 ? 18.138 13.793 13.926 1.00 7.46 96 LEU A N 1
ATOM 745 C CA . LEU A 1 99 ? 17.119 14.665 14.506 1.00 8.21 96 LEU A CA 1
ATOM 746 C C . LEU A 1 99 ? 17.772 15.462 15.604 1.00 9.20 96 LEU A C 1
ATOM 747 O O . LEU A 1 99 ? 18.596 14.920 16.343 1.00 8.62 96 LEU A O 1
ATOM 752 N N . ASN A 1 100 ? 17.417 16.747 15.690 1.00 9.88 97 ASN A N 1
ATOM 753 C CA . ASN A 1 100 ? 18.069 17.671 16.634 1.00 10.81 97 ASN A CA 1
ATOM 754 C C . ASN A 1 100 ? 17.544 17.577 18.095 1.00 11.52 97 ASN A C 1
ATOM 755 O O . ASN A 1 100 ? 16.760 16.671 18.439 1.00 10.98 97 ASN A O 1
ATOM 760 N N . CYS A 1 101 ? 17.999 18.488 18.963 1.00 12.01 98 CYS A N 1
ATOM 761 C CA . CYS A 1 101 ? 17.624 18.446 20.379 1.00 13.58 98 CYS A CA 1
ATOM 762 C C . CYS A 1 101 ? 16.112 18.604 20.599 1.00 12.89 98 CYS A C 1
ATOM 763 O O . CYS A 1 101 ? 15.580 18.167 21.621 1.00 13.08 98 CYS A O 1
ATOM 766 N N . SER A 1 102 ? 15.432 19.215 19.637 1.00 12.85 99 SER A N 1
ATOM 767 C CA . SER A 1 102 ? 13.984 19.425 19.700 1.00 13.23 99 SER A CA 1
ATOM 768 C C . SER A 1 102 ? 13.217 18.322 18.946 1.00 13.04 99 SER A C 1
ATOM 769 O O . SER A 1 102 ? 11.980 18.327 18.907 1.00 13.53 99 SER A O 1
ATOM 772 N N . GLY A 1 103 ? 13.962 17.378 18.351 1.00 12.64 100 GLY A N 1
ATOM 773 C CA . GLY A 1 103 ? 13.383 16.207 17.672 1.00 12.27 100 GLY A CA 1
ATOM 774 C C . GLY A 1 103 ? 13.084 16.438 16.197 1.00 13.31 100 GLY A C 1
ATOM 775 O O . GLY A 1 103 ? 12.380 15.639 15.574 1.00 13.79 100 GLY A O 1
ATOM 776 N N . SER A 1 104 ? 13.615 17.532 15.645 1.00 13.67 101 SER A N 1
ATOM 777 C CA . SER A 1 104 ? 13.341 17.926 14.260 1.00 14.35 101 SER A CA 1
ATOM 778 C C . SER A 1 104 ? 14.571 17.712 13.378 1.00 14.29 101 SER A C 1
ATOM 779 O O . SER A 1 104 ? 15.693 17.674 13.872 1.00 13.30 101 SER A O 1
ATOM 782 N N . GLY A 1 105 ? 14.355 17.592 12.071 1.00 14.73 102 GLY A N 1
ATOM 783 C CA . GLY A 1 105 ? 15.465 17.422 11.129 1.00 14.74 102 GLY A CA 1
ATOM 784 C C . GLY A 1 105 ? 15.008 17.650 9.705 1.00 15.06 102 GLY A C 1
ATOM 785 O O . GLY A 1 105 ? 13.819 17.780 9.448 1.00 15.92 102 GLY A O 1
ATOM 786 N N . SER A 1 106 ? 15.957 17.711 8.783 1.00 15.15 103 SER A N 1
ATOM 787 C CA . SER A 1 106 ? 15.666 17.968 7.377 1.00 15.03 103 SER A CA 1
ATOM 788 C C . SER A 1 106 ? 15.598 16.643 6.614 1.00 14.74 103 SER A C 1
ATOM 789 O O . SER A 1 106 ? 16.192 15.649 7.046 1.00 14.52 103 SER A O 1
ATOM 792 N N . ASN A 1 107 ? 14.887 16.625 5.486 1.00 14.47 104 ASN A N 1
ATOM 793 C CA . ASN A 1 107 ? 14.830 15.421 4.654 1.00 13.89 104 ASN A CA 1
ATOM 794 C C . ASN A 1 107 ? 16.234 14.983 4.210 1.00 13.43 104 ASN A C 1
ATOM 795 O O . ASN A 1 107 ? 16.538 13.780 4.187 1.00 13.00 104 ASN A O 1
ATOM 800 N N . SER A 1 108 ? 17.052 15.970 3.839 1.00 12.55 105 SER A N 1
ATOM 801 C CA . SER A 1 108 ? 18.442 15.765 3.433 1.00 12.62 105 SER A CA 1
ATOM 802 C C . SER A 1 108 ? 19.234 15.009 4.500 1.00 11.65 105 SER A C 1
ATOM 803 O O . SER A 1 108 ? 19.943 14.051 4.183 1.00 11.44 105 SER A O 1
ATOM 806 N N . GLY A 1 109 ? 19.097 15.424 5.762 1.00 11.03 106 GLY A N 1
ATOM 807 C CA . GLY A 1 109 ? 19.861 14.816 6.863 1.00 9.41 106 GLY A CA 1
ATOM 808 C C . GLY A 1 109 ? 19.395 13.391 7.148 1.00 9.28 106 GLY A C 1
ATOM 809 O O . GLY A 1 109 ? 20.210 12.498 7.426 1.00 8.45 106 GLY A O 1
ATOM 810 N N . VAL A 1 110 ? 18.083 13.172 7.060 1.00 8.42 107 VAL A N 1
ATOM 811 C CA . VAL A 1 110 ? 17.539 11.829 7.271 1.00 8.64 107 VAL A CA 1
ATOM 812 C C . VAL A 1 110 ? 18.064 10.882 6.191 1.00 8.30 107 VAL A C 1
ATOM 813 O O . VAL A 1 110 ? 18.471 9.756 6.489 1.00 7.36 107 VAL A O 1
ATOM 817 N N . ILE A 1 111 ? 18.029 11.346 4.944 1.00 8.11 108 ILE A N 1
ATOM 818 C CA . ILE A 1 111 ? 18.583 10.583 3.812 1.00 7.79 108 ILE A CA 1
ATOM 819 C C . ILE A 1 111 ? 20.085 10.308 3.988 1.00 8.05 108 ILE A C 1
ATOM 820 O O . ILE A 1 111 ? 20.558 9.188 3.732 1.00 7.78 108 ILE A O 1
ATOM 825 N N . ALA A 1 112 ? 20.835 11.320 4.437 1.00 8.20 109 ALA A N 1
ATOM 826 C CA . ALA A 1 112 ? 22.243 11.120 4.781 1.00 7.95 109 ALA A CA 1
ATOM 827 C C . ALA A 1 112 ? 22.427 9.971 5.779 1.00 7.64 109 ALA A C 1
ATOM 828 O O . ALA A 1 112 ? 23.316 9.142 5.601 1.00 7.37 109 ALA A O 1
ATOM 830 N N . GLY A 1 113 ? 21.589 9.922 6.814 1.00 6.77 110 GLY A N 1
ATOM 831 C CA . GLY A 1 113 ? 21.653 8.838 7.826 1.00 6.78 110 GLY A CA 1
ATOM 832 C C . GLY A 1 113 ? 21.319 7.454 7.259 1.00 6.68 110 GLY A C 1
ATOM 833 O O . GLY A 1 113 ? 21.963 6.446 7.602 1.00 6.78 110 GLY A O 1
ATOM 834 N N . ILE A 1 114 ? 20.297 7.402 6.411 1.00 6.50 111 ILE A N 1
ATOM 835 C CA . ILE A 1 114 ? 19.924 6.140 5.744 1.00 6.86 111 ILE A CA 1
ATOM 836 C C . ILE A 1 114 ? 21.118 5.636 4.927 1.00 7.65 111 ILE A C 1
ATOM 837 O O . ILE A 1 114 ? 21.514 4.467 5.035 1.00 7.55 111 ILE A O 1
ATOM 842 N N . ASN A 1 115 ? 21.686 6.529 4.117 1.00 8.20 112 ASN A N 1
ATOM 843 C CA . ASN A 1 115 ? 22.807 6.173 3.266 1.00 9.40 112 ASN A CA 1
ATOM 844 C C . ASN A 1 115 ? 23.978 5.737 4.118 1.00 9.14 112 ASN A C 1
ATOM 845 O O . ASN A 1 115 ? 24.664 4.779 3.774 1.00 10.37 112 ASN A O 1
ATOM 850 N N . TRP A 1 116 ? 24.202 6.436 5.235 1.00 8.82 113 TRP A N 1
ATOM 851 C CA . TRP A 1 116 ? 25.303 6.088 6.137 1.00 8.74 113 TRP A CA 1
ATOM 852 C C . TRP A 1 116 ? 25.193 4.638 6.590 1.00 8.61 113 TRP A C 1
ATOM 853 O O . TRP A 1 116 ? 26.182 3.906 6.552 1.00 8.77 113 TRP A O 1
ATOM 864 N N . VAL A 1 117 ? 23.999 4.229 7.027 1.00 9.00 114 VAL A N 1
ATOM 865 C CA . VAL A 1 117 ? 23.770 2.821 7.426 1.00 9.01 114 VAL A CA 1
ATOM 866 C C . VAL A 1 117 ? 24.069 1.858 6.265 1.00 9.55 114 VAL A C 1
ATOM 867 O O . VAL A 1 117 ? 24.789 0.866 6.456 1.00 8.86 114 VAL A O 1
ATOM 871 N N . LYS A 1 118 ? 23.507 2.148 5.084 1.00 9.39 115 LYS A N 1
ATOM 872 C CA . LYS A 1 118 ? 23.759 1.354 3.869 1.00 10.30 115 LYS A CA 1
ATOM 873 C C . LYS A 1 118 ? 25.262 1.158 3.624 1.00 11.29 115 LYS A C 1
ATOM 874 O O . LYS A 1 118 ? 25.718 0.041 3.349 1.00 11.43 115 LYS A O 1
ATOM 880 N N . ASN A 1 119 ? 26.022 2.242 3.744 1.00 12.13 116 ASN A N 1
ATOM 881 C CA . ASN A 1 119 ? 27.440 2.210 3.424 1.00 13.29 116 ASN A CA 1
ATOM 882 C C . ASN A 1 119 ? 28.319 1.629 4.519 1.00 13.77 116 ASN A C 1
ATOM 883 O O . ASN A 1 119 ? 29.430 1.187 4.234 1.00 14.57 116 ASN A O 1
ATOM 888 N N . ASN A 1 120 ? 27.818 1.605 5.754 1.00 13.99 117 ASN A N 1
ATOM 889 C CA . ASN A 1 120 ? 28.639 1.247 6.912 1.00 14.29 117 ASN A CA 1
ATOM 890 C C . ASN A 1 120 ? 28.242 -0.024 7.654 1.00 14.18 117 ASN A C 1
ATOM 891 O O . ASN A 1 120 ? 29.042 -0.573 8.412 1.00 13.65 117 ASN A O 1
ATOM 896 N N . ALA A 1 121 ? 27.025 -0.496 7.440 1.00 14.16 118 ALA A N 1
ATOM 897 C CA . ALA A 1 121 ? 26.602 -1.746 8.072 1.00 14.57 118 ALA A CA 1
ATOM 898 C C . ALA A 1 121 ? 27.504 -2.914 7.642 1.00 15.11 118 ALA A C 1
ATOM 899 O O . ALA A 1 121 ? 27.857 -3.043 6.469 1.00 14.52 118 ALA A O 1
ATOM 901 N N . SER A 1 122 ? 27.891 -3.741 8.608 1.00 15.08 119 SER A N 1
ATOM 902 C CA . SER A 1 122 ? 28.668 -4.958 8.338 1.00 15.60 119 SER A CA 1
ATOM 903 C C . SER A 1 122 ? 28.077 -6.097 9.166 1.00 15.12 119 SER A C 1
ATOM 904 O O . SER A 1 122 ? 27.904 -5.954 10.375 1.00 15.98 119 SER A O 1
ATOM 907 N N . GLY A 1 123 ? 27.730 -7.205 8.519 1.00 15.23 125 GLY A N 1
ATOM 908 C CA . GLY A 1 123 ? 27.168 -8.354 9.240 1.00 14.44 125 GLY A CA 1
ATOM 909 C C . GLY A 1 123 ? 25.664 -8.204 9.364 1.00 13.94 125 GLY A C 1
ATOM 910 O O . GLY A 1 123 ? 25.100 -7.243 8.832 1.00 14.45 125 GLY A O 1
ATOM 911 N N . PRO A 1 124 ? 25.000 -9.127 10.086 1.00 13.37 126 PRO A N 1
ATOM 912 C CA . PRO A 1 124 ? 23.531 -9.016 10.210 1.00 12.17 126 PRO A CA 1
ATOM 913 C C . PRO A 1 124 ? 23.161 -7.660 10.828 1.00 10.71 126 PRO A C 1
ATOM 914 O O . PRO A 1 124 ? 23.719 -7.281 11.871 1.00 10.42 126 PRO A O 1
ATOM 918 N N . ALA A 1 125 ? 22.256 -6.934 10.166 1.00 10.12 127 ALA A N 1
ATOM 919 C CA . ALA A 1 125 ? 21.962 -5.554 10.545 1.00 9.01 127 ALA A CA 1
ATOM 920 C C . ALA A 1 125 ? 20.482 -5.240 10.418 1.00 8.36 127 ALA A C 1
ATOM 921 O O . ALA A 1 125 ? 19.831 -5.688 9.488 1.00 8.62 127 ALA A O 1
ATOM 923 N N . VAL A 1 126 ? 19.972 -4.447 11.358 1.00 7.49 128 VAL A N 1
ATOM 924 C CA . VAL A 1 126 ? 18.624 -3.898 11.269 1.00 6.70 128 VAL A CA 1
ATOM 925 C C . VAL A 1 126 ? 18.737 -2.394 11.520 1.00 5.92 128 VAL A C 1
ATOM 926 O O . VAL A 1 126 ? 19.598 -1.952 12.282 1.00 6.18 128 VAL A O 1
ATOM 930 N N . ALA A 1 127 ? 17.885 -1.613 10.872 1.00 5.65 129 ALA A N 1
ATOM 931 C CA . ALA A 1 127 ? 17.857 -0.164 11.109 1.00 5.55 129 ALA A CA 1
ATOM 932 C C . ALA A 1 127 ? 16.443 0.202 11.526 1.00 5.31 129 ALA A C 1
ATOM 933 O O . ALA A 1 127 ? 15.481 -0.300 10.951 1.00 4.99 129 ALA A O 1
ATOM 935 N N . ASN A 1 128 ? 16.329 1.085 12.518 1.00 4.78 130 ASN A N 1
ATOM 936 C CA . ASN A 1 128 ? 15.027 1.567 12.971 1.00 5.26 130 ASN A CA 1
ATOM 937 C C . ASN A 1 128 ? 14.869 3.045 12.674 1.00 5.01 130 ASN A C 1
ATOM 938 O O . ASN A 1 128 ? 15.772 3.834 12.983 1.00 5.60 130 ASN A O 1
ATOM 943 N N . MET A 1 129 ? 13.725 3.412 12.094 1.00 5.10 131 MET A N 1
ATOM 944 C CA . MET A 1 129 ? 13.388 4.809 11.850 1.00 5.45 131 MET A CA 1
ATOM 945 C C . MET A 1 129 ? 12.079 5.192 12.528 1.00 5.25 131 MET A C 1
ATOM 946 O O . MET A 1 129 ? 11.012 5.090 11.920 1.00 5.77 131 MET A O 1
ATOM 951 N N . SER A 1 130 ? 12.172 5.624 13.784 1.00 4.91 132 SER A N 1
ATOM 952 C CA . SER A 1 130 ? 11.026 6.184 14.521 1.00 5.96 132 SER A CA 1
ATOM 953 C C . SER A 1 130 ? 10.869 7.684 14.226 1.00 6.40 132 SER A C 1
ATOM 954 O O . SER A 1 130 ? 11.078 8.538 15.095 1.00 6.94 132 SER A O 1
ATOM 957 N N . LEU A 1 131 ? 10.475 7.984 12.990 1.00 6.65 133 LEU A N 1
ATOM 958 C CA . LEU A 1 131 ? 10.379 9.344 12.489 1.00 7.96 133 LEU A CA 1
ATOM 959 C C . LEU A 1 131 ? 9.647 9.258 11.160 1.00 8.31 133 LEU A C 1
ATOM 960 O O . LEU A 1 131 ? 9.589 8.189 10.530 1.00 9.56 133 LEU A O 1
ATOM 965 N N . GLY A 1 132 ? 9.081 10.375 10.730 1.00 9.60 134 GLY A N 1
ATOM 966 C CA . GLY A 1 132 ? 8.337 10.399 9.482 1.00 9.60 134 GLY A CA 1
ATOM 967 C C . GLY A 1 132 ? 7.947 11.813 9.134 1.00 10.16 134 GLY A C 1
ATOM 968 O O . GLY A 1 132 ? 8.108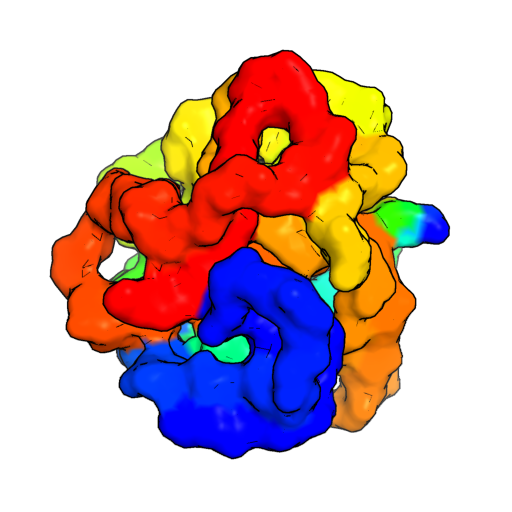 12.749 9.951 1.00 11.11 134 GLY A O 1
ATOM 969 N N . GLY A 1 133 ? 7.478 11.988 7.910 1.00 9.26 135 GLY A N 1
ATOM 970 C CA . GLY A 1 133 ? 7.097 13.308 7.439 1.00 9.84 135 GLY A CA 1
ATOM 971 C C . GLY A 1 133 ? 6.244 13.134 6.199 1.00 9.70 135 GLY A C 1
ATOM 972 O O . GLY A 1 133 ? 5.770 12.036 5.919 1.00 9.29 135 GLY A O 1
ATOM 973 N N . GLY A 1 134 ? 6.031 14.221 5.466 1.00 10.10 136 GLY A N 1
ATOM 974 C CA . GLY A 1 134 ? 5.266 14.150 4.217 1.00 9.51 136 GLY A CA 1
ATOM 975 C C . GLY A 1 134 ? 5.873 13.188 3.208 1.00 9.66 136 GLY A C 1
ATOM 976 O O . GLY A 1 134 ? 7.078 12.947 3.215 1.00 9.56 136 GLY A O 1
ATOM 977 N N . ALA A 1 135 ? 5.034 12.654 2.311 1.00 9.88 137 ALA A N 1
ATOM 978 C CA . ALA A 1 135 ? 5.503 11.717 1.289 1.00 9.82 137 ALA A CA 1
ATOM 979 C C . ALA A 1 135 ? 6.694 12.288 0.503 1.00 10.57 137 ALA A C 1
ATOM 980 O O . ALA A 1 135 ? 6.681 13.452 0.087 1.00 10.37 137 ALA A O 1
ATOM 982 N N . SER A 1 136 ? 7.725 11.456 0.327 1.00 10.36 138 SER A N 1
ATOM 983 C CA . SER A 1 136 ? 8.970 11.845 -0.319 1.00 9.92 138 SER A CA 1
ATOM 984 C C . SER A 1 136 ? 9.554 10.647 -1.049 1.00 9.89 138 SER A C 1
ATOM 985 O O . SER A 1 136 ? 10.029 9.709 -0.413 1.00 9.16 138 SER A O 1
ATOM 988 N N . GLN A 1 137 ? 9.532 10.675 -2.380 1.00 9.31 139 GLN A N 1
ATOM 989 C CA . GLN A 1 137 ? 10.124 9.574 -3.149 1.00 9.33 139 GLN A CA 1
ATOM 990 C C . GLN A 1 137 ? 11.633 9.485 -2.898 1.00 8.66 139 GLN A C 1
ATOM 991 O O . GLN A 1 137 ? 12.194 8.402 -2.897 1.00 8.65 139 GLN A O 1
ATOM 997 N N . ALA A 1 138 ? 12.285 10.632 -2.688 1.00 8.18 140 ALA A N 1
ATOM 998 C CA . ALA A 1 138 ? 13.728 10.662 -2.379 1.00 7.82 140 ALA A CA 1
ATOM 999 C C . ALA A 1 138 ? 14.035 9.866 -1.107 1.00 7.76 140 ALA A C 1
ATOM 1000 O O . ALA A 1 138 ? 14.997 9.062 -1.068 1.00 6.31 140 ALA A O 1
ATOM 1002 N N . THR A 1 139 ? 13.218 10.079 -0.073 1.00 6.74 141 THR A N 1
ATOM 1003 C CA . THR A 1 139 ? 13.368 9.333 1.169 1.00 7.06 141 THR A CA 1
ATOM 1004 C C . THR A 1 139 ? 13.086 7.838 0.958 1.00 6.39 141 THR A C 1
ATOM 1005 O O . THR A 1 139 ? 13.845 6.976 1.416 1.00 5.71 141 THR A O 1
ATOM 1009 N N . ASP A 1 140 ? 11.989 7.537 0.275 1.00 6.42 142 ASP A N 1
ATOM 1010 C CA . ASP A 1 140 ? 11.629 6.151 -0.039 1.00 6.89 142 ASP A CA 1
ATOM 1011 C C . ASP A 1 140 ? 12.730 5.417 -0.827 1.00 7.17 142 ASP A C 1
ATOM 1012 O O . ASP A 1 140 ? 13.038 4.254 -0.552 1.00 6.19 142 ASP A O 1
ATOM 1017 N N . ASP A 1 141 ? 13.314 6.105 -1.810 1.00 7.42 143 ASP A N 1
ATOM 1018 C CA . ASP A 1 141 ? 14.391 5.521 -2.609 1.00 8.03 143 ASP A CA 1
ATOM 1019 C C . ASP A 1 141 ? 15.590 5.164 -1.753 1.00 7.98 143 ASP A C 1
ATOM 1020 O O . ASP A 1 141 ? 16.226 4.117 -1.963 1.00 8.03 143 ASP A O 1
ATOM 1025 N N . ALA A 1 142 ? 15.934 6.052 -0.819 1.00 8.04 144 ALA A N 1
ATOM 1026 C CA . ALA A 1 142 ? 17.091 5.800 0.027 1.00 7.60 144 ALA A CA 1
ATOM 1027 C C . ALA A 1 142 ? 16.839 4.576 0.908 1.00 7.25 144 ALA A C 1
ATOM 1028 O O . ALA A 1 142 ? 17.737 3.758 1.094 1.00 6.30 144 ALA A O 1
ATOM 1030 N N . VAL A 1 143 ? 15.624 4.461 1.444 1.00 7.21 145 VAL A N 1
ATOM 1031 C CA . VAL A 1 143 ? 15.246 3.292 2.260 1.00 7.27 145 VAL A CA 1
ATOM 1032 C C . VAL A 1 143 ? 15.280 2.000 1.433 1.00 7.70 145 VAL A C 1
ATOM 1033 O O . VAL A 1 143 ? 15.887 1.009 1.835 1.00 7.30 145 VAL A O 1
ATOM 1037 N N . ASN A 1 144 ? 14.611 2.031 0.290 1.00 7.45 146 ASN A N 1
ATOM 1038 C CA . ASN A 1 144 ? 14.519 0.859 -0.582 1.00 7.84 146 ASN A CA 1
ATOM 1039 C C . ASN A 1 144 ? 15.915 0.405 -1.050 1.00 8.21 146 ASN A C 1
ATOM 1040 O O . ASN A 1 144 ? 16.201 -0.797 -1.079 1.00 7.49 146 ASN A O 1
ATOM 1045 N N . ALA A 1 145 ? 16.792 1.367 -1.353 1.00 7.75 147 ALA A N 1
ATOM 1046 C CA . ALA A 1 145 ? 18.169 1.057 -1.726 1.00 8.47 147 ALA A CA 1
ATOM 1047 C C . ALA A 1 145 ? 18.966 0.423 -0.580 1.00 8.51 147 ALA A C 1
ATOM 1048 O O . ALA A 1 145 ? 19.727 -0.528 -0.810 1.00 8.62 147 ALA A O 1
ATOM 1050 N N . ALA A 1 146 ? 18.804 0.936 0.652 1.00 7.59 148 ALA A N 1
ATOM 1051 C CA . ALA A 1 146 ? 19.511 0.357 1.813 1.00 7.95 148 ALA A CA 1
ATOM 1052 C C . ALA A 1 146 ? 19.043 -1.073 2.086 1.00 7.86 148 ALA A C 1
ATOM 1053 O O . ALA A 1 146 ? 19.844 -1.940 2.446 1.00 8.65 148 ALA A O 1
ATOM 1055 N N . VAL A 1 147 ? 17.746 -1.308 1.893 1.00 8.13 149 VAL A N 1
ATOM 1056 C CA . VAL A 1 147 ? 17.166 -2.645 2.033 1.00 9.13 149 VAL A CA 1
ATOM 1057 C C . VAL A 1 147 ? 17.698 -3.586 0.938 1.00 9.60 149 VAL A C 1
ATOM 1058 O O . VAL A 1 147 ? 18.055 -4.726 1.229 1.00 10.00 149 VAL A O 1
ATOM 1062 N N . ALA A 1 148 ? 17.752 -3.098 -0.304 1.00 10.17 150 ALA A N 1
ATOM 1063 C CA . ALA A 1 148 ? 18.314 -3.884 -1.411 1.00 11.16 150 ALA A CA 1
ATOM 1064 C C . ALA A 1 148 ? 19.791 -4.216 -1.160 1.00 12.01 150 ALA A C 1
ATOM 1065 O O . ALA A 1 148 ? 20.310 -5.207 -1.689 1.00 12.80 150 ALA A O 1
ATOM 1067 N N . ALA A 1 149 ? 20.446 -3.412 -0.326 1.00 11.91 151 ALA A N 1
ATOM 1068 C CA . ALA A 1 149 ? 21.838 -3.623 0.069 1.00 12.36 151 ALA A CA 1
ATOM 1069 C C . ALA A 1 149 ? 21.992 -4.577 1.256 1.00 12.25 151 ALA A C 1
ATOM 1070 O O . ALA A 1 149 ? 23.107 -4.841 1.705 1.00 13.21 151 ALA A O 1
ATOM 1072 N N . GLY A 1 150 ? 20.873 -5.085 1.770 1.00 12.01 152 GLY A N 1
ATOM 1073 C CA . GLY A 1 150 ? 20.895 -6.153 2.769 1.00 11.44 152 GLY A CA 1
ATOM 1074 C C . GLY A 1 150 ? 20.567 -5.790 4.206 1.00 11.32 152 GLY A C 1
ATOM 1075 O O . GLY A 1 150 ? 20.752 -6.610 5.098 1.00 11.95 152 GLY A O 1
ATOM 1076 N N . ILE A 1 151 ? 20.088 -4.572 4.442 1.00 10.20 153 ILE A N 1
ATOM 1077 C CA . ILE A 1 151 ? 19.760 -4.144 5.812 1.00 9.45 153 ILE A CA 1
ATOM 1078 C C . ILE A 1 151 ? 18.253 -4.067 5.952 1.00 8.68 153 ILE A C 1
ATOM 1079 O O . ILE A 1 151 ? 17.590 -3.363 5.195 1.00 7.96 153 ILE A O 1
ATOM 1084 N N . THR A 1 152 ? 17.718 -4.796 6.927 1.00 7.28 154 THR A N 1
ATOM 1085 C CA . THR A 1 152 ? 16.295 -4.746 7.219 1.00 7.09 154 THR A CA 1
ATOM 1086 C C . THR A 1 152 ? 15.975 -3.382 7.830 1.00 6.65 154 THR A C 1
ATOM 1087 O O . THR A 1 152 ? 16.573 -3.021 8.841 1.00 7.87 154 THR A O 1
ATOM 1091 N N . PHE A 1 153 ? 15.052 -2.640 7.208 1.00 5.78 155 PHE A N 1
ATOM 1092 C CA . PHE A 1 153 ? 14.556 -1.369 7.763 1.00 5.94 155 PHE A CA 1
ATOM 1093 C C . PHE A 1 153 ? 13.162 -1.490 8.360 1.00 6.19 155 PHE A C 1
ATOM 1094 O O . PHE A 1 153 ? 12.236 -2.023 7.734 1.00 6.33 155 PHE A O 1
ATOM 1102 N N . VAL A 1 154 ? 13.022 -0.949 9.567 1.00 5.81 156 VAL A N 1
ATOM 1103 C CA . VAL A 1 154 ? 11.772 -0.996 10.321 1.00 6.17 156 VAL A CA 1
ATOM 1104 C C . VAL A 1 154 ? 11.445 0.457 10.679 1.00 5.99 156 VAL A C 1
ATOM 1105 O O . VAL A 1 154 ? 12.308 1.172 11.187 1.00 6.41 156 VAL A O 1
ATOM 1109 N N . VAL A 1 155 ? 10.218 0.886 10.400 1.00 5.71 157 VAL A N 1
ATOM 1110 C CA . VAL A 1 155 ? 9.833 2.303 10.505 1.00 5.37 157 VAL A CA 1
ATOM 1111 C C . VAL A 1 155 ? 8.466 2.491 11.153 1.00 5.83 157 VAL A C 1
ATOM 1112 O O . VAL A 1 155 ? 7.592 1.614 11.055 1.00 5.40 157 VAL A O 1
ATOM 1116 N N . ALA A 1 156 ? 8.285 3.634 11.813 1.00 6.03 158 ALA A N 1
ATOM 1117 C CA . ALA A 1 156 ? 7.005 3.964 12.451 1.00 5.95 158 ALA A CA 1
ATOM 1118 C C . ALA A 1 156 ? 5.974 4.331 11.388 1.00 6.64 158 ALA A C 1
ATOM 1119 O O . ALA A 1 156 ? 6.310 5.003 10.384 1.00 7.17 158 ALA A O 1
ATOM 1121 N N . ALA A 1 157 ? 4.732 3.888 11.589 1.00 5.77 159 ALA A N 1
ATOM 1122 C CA . ALA A 1 157 ? 3.639 4.228 10.662 1.00 6.04 159 ALA A CA 1
ATOM 1123 C C . ALA A 1 157 ? 3.245 5.710 10.764 1.00 5.86 159 ALA A C 1
ATOM 1124 O O . ALA A 1 157 ? 2.817 6.304 9.779 1.00 5.88 159 ALA A O 1
ATOM 1126 N N . GLY A 1 158 ? 3.442 6.304 11.939 1.00 5.27 160 GLY A N 1
ATOM 1127 C CA . GLY A 1 158 ? 3.081 7.700 12.176 1.00 6.69 160 GLY A CA 1
ATOM 1128 C C . GLY A 1 158 ? 1.889 7.830 13.124 1.00 6.75 160 GLY A C 1
ATOM 1129 O O . GLY A 1 158 ? 1.099 6.898 13.286 1.00 6.71 160 GLY A O 1
ATOM 1130 N N . ASN A 1 159 ? 1.755 9.005 13.736 1.00 7.49 161 ASN A N 1
ATOM 1131 C CA . ASN A 1 159 ? 0.762 9.236 14.798 1.00 7.29 161 ASN A CA 1
ATOM 1132 C C . ASN A 1 159 ? -0.396 10.148 14.367 1.00 7.81 161 ASN A C 1
ATOM 1133 O O . ASN A 1 159 ? -0.889 10.939 15.176 1.00 7.81 161 ASN A O 1
ATOM 1138 N N . ASP A 1 160 ? -0.838 10.011 13.121 1.00 7.46 162 ASP A N 1
ATOM 1139 C CA . ASP A 1 160 ? -1.793 10.958 12.504 1.00 8.22 162 ASP A CA 1
ATOM 1140 C C . ASP A 1 160 ? -3.242 10.448 12.485 1.00 7.89 162 ASP A C 1
ATOM 1141 O O . ASP A 1 160 ? -4.144 11.130 11.960 1.00 7.98 162 ASP A O 1
ATOM 1146 N N . ASN A 1 161 ? -3.462 9.255 13.035 1.00 7.50 163 ASN A N 1
ATOM 1147 C CA . ASN A 1 161 ? -4.766 8.598 12.952 1.00 7.91 163 ASN A CA 1
ATOM 1148 C C . ASN A 1 161 ? -5.301 8.631 11.494 1.00 8.46 163 ASN A C 1
ATOM 1149 O O . ASN A 1 161 ? -6.487 8.932 11.227 1.00 7.81 163 ASN A O 1
ATOM 1154 N N . SER A 1 162 ? -4.402 8.319 10.555 1.00 8.19 164 SER A N 1
ATOM 1155 C CA . SER A 1 162 ? -4.680 8.436 9.120 1.00 9.01 164 SER A CA 1
ATOM 1156 C C . SER A 1 162 ? -4.063 7.258 8.375 1.00 8.26 164 SER A C 1
ATOM 1157 O O . SER A 1 162 ? -3.345 6.436 8.954 1.00 8.22 164 SER A O 1
ATOM 1160 N N . ASN A 1 163 ? -4.335 7.193 7.078 1.00 8.05 165 ASN A N 1
ATOM 1161 C CA . ASN A 1 163 ? -3.701 6.212 6.207 1.00 7.95 165 ASN A CA 1
ATOM 1162 C C . ASN A 1 163 ? -2.191 6.456 6.153 1.00 7.42 165 ASN A C 1
ATOM 1163 O O . ASN A 1 163 ? -1.733 7.502 5.666 1.00 6.98 165 ASN A O 1
ATOM 1168 N N . ALA A 1 164 ? -1.420 5.480 6.637 1.00 7.13 166 ALA A N 1
ATOM 1169 C CA . ALA A 1 164 ? 0.054 5.595 6.684 1.00 7.33 166 ALA A CA 1
ATOM 1170 C C . ALA A 1 164 ? 0.718 5.824 5.308 1.00 7.29 166 ALA A C 1
ATOM 1171 O O . ALA A 1 164 ? 1.866 6.286 5.235 1.00 7.52 166 ALA A O 1
ATOM 1173 N N . CYS A 1 165 ? 0.009 5.485 4.230 1.00 7.70 167 CYS A N 1
ATOM 1174 C CA . CYS A 1 165 ? 0.569 5.594 2.874 1.00 8.10 167 CYS A CA 1
ATOM 1175 C C . CYS A 1 165 ? 0.840 7.025 2.462 1.00 8.49 167 CYS A C 1
ATOM 1176 O O . CYS A 1 165 ? 1.497 7.265 1.441 1.00 9.14 167 CYS A O 1
ATOM 1179 N N . ASN A 1 166 ? 0.323 7.972 3.235 1.00 9.25 168 ASN A N 1
ATOM 1180 C CA . ASN A 1 166 ? 0.508 9.385 2.930 1.00 9.67 168 ASN A CA 1
ATOM 1181 C C . ASN A 1 166 ? 1.840 9.960 3.403 1.00 9.91 168 ASN A C 1
ATOM 1182 O O . ASN A 1 166 ? 2.094 11.166 3.229 1.00 10.41 168 ASN A O 1
ATOM 1187 N N . TYR A 1 167 ? 2.682 9.114 4.013 1.00 8.04 169 TYR A N 1
ATOM 1188 C CA . TYR A 1 167 ? 3.879 9.587 4.737 1.00 8.21 169 TYR A CA 1
ATOM 1189 C C . TYR A 1 167 ? 5.107 8.775 4.366 1.00 8.03 169 TYR A C 1
ATOM 1190 O O . TYR A 1 167 ? 4.980 7.606 4.009 1.00 7.74 169 TYR A O 1
ATOM 1199 N N . SER A 1 168 ? 6.282 9.402 4.446 1.00 7.46 170 SER A N 1
ATOM 1200 C CA . SER A 1 168 ? 7.569 8.734 4.234 1.00 7.56 170 SER A CA 1
ATOM 1201 C C . SER A 1 168 ? 8.427 8.811 5.504 1.00 7.67 170 SER A C 1
ATOM 1202 O O . SER A 1 168 ? 8.459 9.854 6.157 1.00 7.95 170 SER A O 1
ATOM 1205 N N . PRO A 1 169 ? 9.179 7.732 5.816 1.00 6.78 171 PRO A N 1
ATOM 1206 C CA . PRO A 1 169 ? 9.304 6.495 5.021 1.00 6.48 171 PRO A CA 1
ATOM 1207 C C . PRO A 1 169 ? 8.215 5.430 5.210 1.00 5.85 171 PRO A C 1
ATOM 1208 O O . PRO A 1 169 ? 8.353 4.324 4.668 1.00 5.68 171 PRO A O 1
ATOM 1212 N N . ALA A 1 170 ? 7.151 5.747 5.949 1.00 6.04 172 ALA A N 1
ATOM 1213 C CA . ALA A 1 170 ? 6.044 4.783 6.177 1.00 6.59 172 ALA A CA 1
ATOM 1214 C C . ALA A 1 170 ? 5.571 4.046 4.912 1.00 6.54 172 ALA A C 1
ATOM 1215 O O . ALA A 1 170 ? 5.334 2.813 4.937 1.00 6.48 172 ALA A O 1
ATOM 1217 N N . ARG A 1 171 ? 5.438 4.779 3.813 1.00 6.72 173 ARG A N 1
ATOM 1218 C CA . ARG A 1 171 ? 4.877 4.202 2.581 1.00 7.49 173 ARG A CA 1
ATOM 1219 C C . ARG A 1 171 ? 5.905 3.440 1.762 1.00 8.15 173 ARG A C 1
ATOM 1220 O O . ARG A 1 171 ? 5.533 2.725 0.803 1.00 8.80 173 ARG A O 1
ATOM 1228 N N . ALA A 1 172 ? 7.192 3.600 2.100 1.00 7.12 174 ALA A N 1
ATOM 1229 C CA . ALA A 1 172 ? 8.267 3.000 1.297 1.00 8.20 174 ALA A CA 1
ATOM 1230 C C . ALA A 1 172 ? 8.013 1.495 1.156 1.00 7.77 174 ALA A C 1
ATOM 1231 O O . ALA A 1 172 ? 7.828 0.798 2.149 1.00 7.90 174 ALA A O 1
ATOM 1233 N N . ALA A 1 173 ? 8.018 1.008 -0.085 1.00 8.47 175 ALA A N 1
ATOM 1234 C CA . ALA A 1 173 ? 7.639 -0.394 -0.379 1.00 8.03 175 ALA A CA 1
ATOM 1235 C C . ALA A 1 173 ? 8.357 -1.429 0.473 1.00 8.33 175 ALA A C 1
ATOM 1236 O O . ALA A 1 173 ? 7.748 -2.383 0.971 1.00 8.67 175 ALA A O 1
ATOM 1238 N N . ASP A 1 174 ? 9.662 -1.254 0.635 1.00 8.71 176 ASP A N 1
ATOM 1239 C CA . ASP A 1 174 ? 10.454 -2.287 1.282 1.00 8.89 176 ASP A CA 1
ATOM 1240 C C . ASP A 1 174 ? 10.761 -2.019 2.755 1.00 8.63 176 ASP A C 1
ATOM 1241 O O . ASP A 1 174 ? 11.496 -2.783 3.379 1.00 8.81 176 ASP A O 1
ATOM 1246 N N . ALA A 1 175 ? 10.199 -0.938 3.290 1.00 8.30 177 ALA A N 1
ATOM 1247 C CA . ALA A 1 175 ? 10.210 -0.698 4.739 1.00 7.86 177 ALA A CA 1
ATOM 1248 C C . ALA A 1 175 ? 9.233 -1.656 5.400 1.00 7.64 177 ALA A C 1
ATOM 1249 O O . ALA A 1 175 ? 8.203 -2.009 4.800 1.00 7.79 177 ALA A O 1
ATOM 1251 N N . ILE A 1 176 ? 9.562 -2.103 6.612 1.00 6.42 178 ILE A N 1
ATOM 1252 C CA . ILE A 1 176 ? 8.578 -2.788 7.473 1.00 6.46 178 ILE A CA 1
ATOM 1253 C C . ILE A 1 176 ? 7.929 -1.668 8.282 1.00 6.42 178 ILE A C 1
ATOM 1254 O O . ILE A 1 176 ? 8.597 -1.008 9.096 1.00 7.39 178 ILE A O 1
ATOM 1259 N N . THR A 1 177 ? 6.643 -1.443 8.042 1.00 5.65 179 THR A N 1
ATOM 1260 C CA . THR A 1 177 ? 5.931 -0.280 8.617 1.00 5.68 179 THR A CA 1
ATOM 1261 C C . THR A 1 177 ? 5.049 -0.738 9.770 1.00 5.44 179 THR A C 1
ATOM 1262 O O . THR A 1 177 ? 4.253 -1.661 9.611 1.00 4.51 179 THR A O 1
ATOM 1266 N N . VAL A 1 178 ? 5.203 -0.082 10.921 1.00 4.70 180 VAL A N 1
ATOM 1267 C CA . VAL A 1 178 ? 4.694 -0.619 12.192 1.00 5.19 180 VAL A CA 1
ATOM 1268 C C . VAL A 1 178 ? 3.637 0.304 12.794 1.00 5.61 180 VAL A C 1
ATOM 1269 O O . VAL A 1 178 ? 3.913 1.473 13.084 1.00 5.13 180 VAL A O 1
ATOM 1273 N N . GLY A 1 179 ? 2.421 -0.220 12.945 1.00 6.04 181 GLY A N 1
ATOM 1274 C CA . GLY A 1 179 ? 1.375 0.490 13.683 1.00 6.74 181 GLY A CA 1
ATOM 1275 C C . GLY A 1 179 ? 1.470 0.194 15.177 1.00 6.84 181 GLY A C 1
ATOM 1276 O O . GLY A 1 179 ? 2.188 -0.718 15.593 1.00 5.99 181 GLY A O 1
ATOM 1277 N N . SER A 1 180 ? 0.738 0.976 15.973 1.00 6.38 182 SER A N 1
ATOM 1278 C CA . SER A 1 180 ? 0.824 0.946 17.441 1.00 7.04 182 SER A CA 1
ATOM 1279 C C . SER A 1 180 ? -0.430 0.350 18.084 1.00 6.34 182 SER A C 1
ATOM 1280 O O . SER A 1 180 ? -1.552 0.655 17.640 1.00 6.46 182 SER A O 1
ATOM 1283 N N . THR A 1 181 ? -0.250 -0.457 19.144 1.00 6.27 183 THR A N 1
ATOM 1284 C CA . THR A 1 181 ? -1.373 -0.966 19.938 1.00 6.14 183 THR A CA 1
ATOM 1285 C C . THR A 1 181 ? -1.278 -0.587 21.410 1.00 6.83 183 THR A C 1
ATOM 1286 O O . THR A 1 181 ? -0.210 -0.195 21.889 1.00 7.28 183 THR A O 1
ATOM 1290 N N . THR A 1 182 ? -2.400 -0.758 22.119 1.00 6.70 184 THR A N 1
ATOM 1291 C CA . THR A 1 182 ? -2.483 -0.559 23.564 1.00 6.59 184 THR A CA 1
ATOM 1292 C C . THR A 1 182 ? -2.423 -1.901 24.297 1.00 6.00 184 THR A C 1
ATOM 1293 O O . THR A 1 182 ? -2.444 -2.969 23.676 1.00 5.68 184 THR A O 1
ATOM 1297 N N . SER A 1 183 ? -2.368 -1.837 25.627 1.00 6.27 185 SER A N 1
ATOM 1298 C CA . SER A 1 183 ? -2.288 -3.049 26.460 1.00 7.12 185 SER A CA 1
ATOM 1299 C C . SER A 1 183 ? -3.549 -3.908 26.462 1.00 8.21 185 SER A C 1
ATOM 1300 O O . SER A 1 183 ? -3.518 -5.018 27.000 1.00 8.39 185 SER A O 1
ATOM 1303 N N . ASN A 1 184 ? -4.647 -3.426 25.870 1.00 8.74 186 ASN A N 1
ATOM 1304 C CA . ASN A 1 184 ? -5.825 -4.297 25.702 1.00 10.31 186 ASN A CA 1
ATOM 1305 C C . ASN A 1 184 ? -5.999 -4.779 24.256 1.00 10.13 186 ASN A C 1
ATOM 1306 O O . ASN A 1 184 ? -7.051 -5.312 23.895 1.00 10.05 186 ASN A O 1
ATOM 1311 N N . ASP A 1 185 ? -4.953 -4.580 23.452 1.00 9.42 187 ASP A N 1
ATOM 1312 C CA . ASP A 1 185 ? -4.881 -5.021 22.044 1.00 9.21 187 ASP A CA 1
ATOM 1313 C C . ASP A 1 185 ? -5.713 -4.155 21.082 1.00 9.22 187 ASP A C 1
ATOM 1314 O O . ASP A 1 185 ? -5.984 -4.579 19.955 1.00 10.18 187 ASP A O 1
ATOM 1319 N N . SER A 1 186 ? -6.094 -2.955 21.507 1.00 8.93 188 SER A N 1
ATOM 1320 C CA . SER A 1 186 ? -6.718 -1.984 20.590 1.00 8.73 188 SER A CA 1
ATOM 1321 C C . SER A 1 186 ? -5.633 -1.313 19.754 1.00 7.79 188 SER A C 1
ATOM 1322 O O . SER A 1 186 ? -4.536 -1.091 20.249 1.00 8.65 188 SER A O 1
ATOM 1325 N N . ARG A 1 187 ? -5.941 -0.966 18.507 1.00 7.29 189 ARG A N 1
ATOM 1326 C CA . ARG A 1 187 ? -5.141 0.041 17.800 1.00 7.02 189 ARG A CA 1
ATOM 1327 C C . ARG A 1 187 ? -5.090 1.309 18.669 1.00 6.49 189 ARG A C 1
ATOM 1328 O O . ARG A 1 187 ? -6.135 1.796 19.146 1.00 6.72 189 ARG A O 1
ATOM 1336 N N . SER A 1 188 ? -3.890 1.832 18.920 1.00 6.91 190 SER A N 1
ATOM 1337 C CA . SER A 1 188 ? -3.765 3.106 19.633 1.00 6.85 190 SER A CA 1
ATOM 1338 C C . SER A 1 188 ? -4.525 4.186 18.877 1.00 7.02 190 SER A C 1
ATOM 1339 O O . SER A 1 188 ? -4.513 4.198 17.641 1.00 7.47 190 SER A O 1
ATOM 1342 N N . SER A 1 189 ? -5.166 5.110 19.601 1.00 7.94 191 SER A N 1
ATOM 1343 C CA . SER A 1 189 ? -6.047 6.103 18.953 1.00 8.20 191 SER A CA 1
ATOM 1344 C C . SER A 1 189 ? -5.350 6.950 17.890 1.00 8.03 191 SER A C 1
ATOM 1345 O O . SER A 1 189 ? -5.994 7.412 16.928 1.00 8.03 191 SER A O 1
ATOM 1348 N N . PHE A 1 190 ? -4.041 7.166 18.073 1.00 7.08 192 PHE A N 1
ATOM 1349 C CA . PHE A 1 190 ? -3.249 8.006 17.188 1.00 7.29 192 PHE A CA 1
ATOM 1350 C C . PHE A 1 190 ? -2.632 7.202 16.036 1.00 6.75 192 PHE A C 1
ATOM 1351 O O . PHE A 1 190 ? -2.059 7.784 15.139 1.00 7.70 192 PHE A O 1
ATOM 1359 N N . SER A 1 191 ? -2.690 5.869 16.086 1.00 6.49 193 SER A N 1
ATOM 1360 C CA . SER A 1 191 ? -1.909 5.067 15.119 1.00 6.67 193 SER A CA 1
ATOM 1361 C C . SER A 1 191 ? -2.413 5.229 13.684 1.00 6.49 193 SER A C 1
ATOM 1362 O O . SER A 1 191 ? -3.611 5.054 13.398 1.00 6.90 193 SER A O 1
ATOM 1365 N N . ASN A 1 192 ? -1.494 5.538 12.779 1.00 6.47 194 ASN A N 1
ATOM 1366 C CA . ASN A 1 192 ? -1.803 5.414 11.365 1.00 6.56 194 ASN A CA 1
ATOM 1367 C C . ASN A 1 192 ? -2.088 3.946 11.057 1.00 6.60 194 ASN A C 1
ATOM 1368 O O . ASN A 1 192 ? -1.762 3.058 11.855 1.00 6.66 194 ASN A O 1
ATOM 1373 N N . TYR A 1 193 ? -2.686 3.693 9.896 1.00 7.46 195 TYR A N 1
ATOM 1374 C CA . TYR A 1 193 ? -3.297 2.407 9.607 1.00 7.98 195 TYR A CA 1
ATOM 1375 C C . TYR A 1 193 ? -3.311 2.214 8.084 1.00 7.89 195 TYR A C 1
ATOM 1376 O O . TYR A 1 193 ? -2.883 3.110 7.319 1.00 6.55 195 TYR A O 1
ATOM 1385 N N . GLY A 1 194 ? -3.764 1.037 7.660 1.00 8.25 196 GLY A N 1
ATOM 1386 C CA . GLY A 1 194 ? -4.018 0.759 6.244 1.00 7.94 196 GLY A CA 1
ATOM 1387 C C . GLY A 1 194 ? -2.984 -0.151 5.581 1.00 8.84 196 GLY A C 1
ATOM 1388 O O . GLY A 1 194 ? -2.147 -0.771 6.244 1.00 8.26 196 GLY A O 1
ATOM 1389 N N . THR A 1 195 ? -3.035 -0.199 4.250 1.00 9.01 197 THR A N 1
ATOM 1390 C CA . THR A 1 195 ? -2.278 -1.187 3.475 1.00 8.74 197 THR A CA 1
ATOM 1391 C C . THR A 1 195 ? -0.759 -1.008 3.476 1.00 8.56 197 THR A C 1
ATOM 1392 O O . THR A 1 195 ? -0.024 -1.948 3.162 1.00 9.50 197 THR A O 1
ATOM 1396 N N . CYS A 1 196 ? -0.281 0.185 3.814 1.00 7.78 198 CYS A N 1
ATOM 1397 C CA . CYS A 1 196 ? 1.160 0.393 3.936 1.00 7.92 198 CYS A CA 1
ATOM 1398 C C . CYS A 1 196 ? 1.754 -0.160 5.239 1.00 7.87 198 CYS A C 1
ATOM 1399 O O . CYS A 1 196 ? 2.970 -0.288 5.354 1.00 7.99 198 CYS A O 1
ATOM 1402 N N . LEU A 1 197 ? 0.901 -0.505 6.210 1.00 7.50 199 LEU A N 1
ATOM 1403 C CA . LEU A 1 197 ? 1.373 -1.262 7.394 1.00 7.22 199 LEU A CA 1
ATOM 1404 C C . LEU A 1 197 ? 1.766 -2.699 7.079 1.00 7.60 199 LEU A C 1
ATOM 1405 O O . LEU A 1 197 ? 1.139 -3.344 6.244 1.00 6.86 199 LEU A O 1
ATOM 1410 N N . ASP A 1 198 ? 2.763 -3.205 7.804 1.00 7.20 200 ASP A N 1
ATOM 1411 C CA . ASP A 1 198 ? 3.139 -4.614 7.758 1.00 7.63 200 ASP A CA 1
ATOM 1412 C C . ASP A 1 198 ? 2.725 -5.385 9.012 1.00 7.41 200 ASP A C 1
ATOM 1413 O O . ASP A 1 198 ? 2.430 -6.589 8.943 1.00 6.91 200 ASP A O 1
ATOM 1418 N N . ILE A 1 199 ? 2.679 -4.687 10.152 1.00 6.44 201 ILE A N 1
ATOM 1419 C CA . ILE A 1 199 ? 2.504 -5.363 11.450 1.00 6.57 201 ILE A CA 1
ATOM 1420 C C . ILE A 1 199 ? 2.139 -4.299 12.502 1.00 6.63 201 ILE A C 1
ATOM 1421 O O . ILE A 1 199 ? 2.370 -3.099 12.288 1.00 6.37 201 ILE A O 1
ATOM 1426 N N . TYR A 1 200 ? 1.548 -4.753 13.604 1.00 5.26 202 TYR A N 1
ATOM 1427 C CA . TYR A 1 200 ? 1.254 -3.916 14.752 1.00 5.66 202 TYR A CA 1
ATOM 1428 C C . TYR A 1 200 ? 2.149 -4.370 15.920 1.00 5.48 202 TYR A C 1
ATOM 1429 O O . TYR A 1 200 ? 2.521 -5.552 16.023 1.00 5.61 202 TYR A O 1
ATOM 1438 N N . ALA A 1 201 ? 2.479 -3.429 16.800 1.00 5.38 203 ALA A N 1
ATOM 1439 C CA . ALA A 1 201 ? 3.305 -3.714 17.981 1.00 5.19 203 ALA A CA 1
ATOM 1440 C C . ALA A 1 201 ? 2.910 -2.737 19.101 1.00 5.04 203 ALA A C 1
ATOM 1441 O O . ALA A 1 201 ? 2.359 -1.665 18.814 1.00 5.36 203 ALA A O 1
ATOM 1443 N N . PRO A 1 202 ? 3.165 -3.107 20.376 1.00 4.93 204 PRO A N 1
ATOM 1444 C CA . PRO A 1 202 ? 2.887 -2.194 21.501 1.00 4.31 204 PRO A CA 1
ATOM 1445 C C . PRO A 1 202 ? 3.506 -0.825 21.321 1.00 4.41 204 PRO A C 1
ATOM 1446 O O . PRO A 1 202 ? 4.728 -0.703 21.111 1.00 4.68 204 PRO A O 1
ATOM 1450 N N . GLY A 1 203 ? 2.679 0.207 21.432 1.00 4.72 205 GLY A N 1
ATOM 1451 C CA . GLY A 1 203 ? 3.182 1.576 21.279 1.00 5.29 205 GLY A CA 1
ATOM 1452 C C . GLY A 1 203 ? 2.617 2.591 22.247 1.00 5.27 205 GLY A C 1
ATOM 1453 O O . GLY A 1 203 ? 3.176 3.671 22.376 1.00 6.12 205 GLY A O 1
ATOM 1454 N N . SER A 1 204 ? 1.527 2.257 22.935 1.00 5.37 206 SER A N 1
ATOM 1455 C CA . SER A 1 204 ? 0.974 3.172 23.954 1.00 5.87 206 SER A CA 1
ATOM 1456 C C . SER A 1 204 ? 1.603 2.910 25.338 1.00 5.37 206 SER A C 1
ATOM 1457 O O . SER A 1 204 ? 1.660 1.759 25.785 1.00 6.02 206 SER A O 1
ATOM 1460 N N . SER A 1 205 ? 2.073 3.978 25.993 1.00 6.42 207 SER A N 1
ATOM 1461 C CA . SER A 1 205 ? 2.632 3.938 27.371 1.00 6.70 207 SER A CA 1
ATOM 1462 C C . SER A 1 205 ? 3.738 2.894 27.523 1.00 6.75 207 SER A C 1
ATOM 1463 O O . SER A 1 205 ? 3.622 1.938 28.295 1.00 7.15 207 SER A O 1
ATOM 1466 N N . ILE A 1 206 ? 4.795 3.075 26.733 1.00 6.16 208 ILE A N 1
ATOM 1467 C CA . ILE A 1 206 ? 5.944 2.167 26.696 1.00 5.42 208 ILE A CA 1
ATOM 1468 C C . ILE A 1 206 ? 7.057 2.742 27.563 1.00 5.49 208 ILE A C 1
ATOM 1469 O O . ILE A 1 206 ? 7.466 3.886 27.371 1.00 5.29 208 ILE A O 1
ATOM 1474 N N . THR A 1 207 ? 7.546 1.947 28.516 1.00 5.79 209 THR A N 1
ATOM 1475 C CA . THR A 1 207 ? 8.648 2.380 29.365 1.00 5.47 209 THR A CA 1
ATOM 1476 C C . THR A 1 207 ? 9.989 1.911 28.813 1.00 5.75 209 THR A C 1
ATOM 1477 O O . THR A 1 207 ? 10.128 0.753 28.359 1.00 5.20 209 THR A O 1
ATOM 1481 N N . SER A 1 208 ? 10.973 2.809 28.862 1.00 6.02 210 SER A N 1
ATOM 1482 C CA . SER A 1 208 ? 12.324 2.518 28.355 1.00 6.88 210 SER A CA 1
ATOM 1483 C C . SER A 1 208 ? 13.310 3.541 28.933 1.00 6.96 210 SER A C 1
ATOM 1484 O O . SER A 1 208 ? 12.933 4.363 29.764 1.00 6.46 210 SER A O 1
ATOM 1487 N N . SER A 1 209 ? 14.559 3.484 28.478 1.00 6.79 211 SER A N 1
ATOM 1488 C CA . SER A 1 209 ? 15.615 4.377 28.918 1.00 6.68 211 SER A CA 1
ATOM 1489 C C . SER A 1 209 ? 15.367 5.816 28.444 1.00 6.74 211 SER A C 1
ATOM 1490 O O . SER A 1 209 ? 14.596 6.043 27.515 1.00 6.76 211 SER A O 1
ATOM 1493 N N . TRP A 1 210 ? 16.014 6.781 29.092 1.00 7.08 212 TRP A N 1
ATOM 1494 C CA . TRP A 1 210 ? 15.866 8.201 28.761 1.00 6.94 212 TRP A CA 1
ATOM 1495 C C . TRP A 1 210 ? 17.220 8.876 28.978 1.00 7.54 212 TRP A C 1
ATOM 1496 O O . TRP A 1 210 ? 18.062 8.351 29.701 1.00 6.79 212 TRP A O 1
ATOM 1507 N N . TYR A 1 211 ? 17.406 10.035 28.352 1.00 7.54 213 TYR A N 1
ATOM 1508 C CA . TYR A 1 211 ? 18.734 10.643 28.220 1.00 8.28 213 TYR A CA 1
ATOM 1509 C C . TYR A 1 211 ? 19.222 11.462 29.424 1.00 8.45 213 TYR A C 1
ATOM 1510 O O . TYR A 1 211 ? 20.383 11.835 29.472 1.00 8.06 213 TYR A O 1
ATOM 1519 N N . THR A 1 212 B 18.352 11.719 30.401 1.00 8.54 213 THR A N 1
ATOM 1520 C CA . THR A 1 212 B 18.669 12.690 31.465 1.00 8.39 213 THR A CA 1
ATOM 1521 C C . THR A 1 212 B 19.699 12.181 32.496 1.00 8.71 213 THR A C 1
ATOM 1522 O O . THR A 1 212 B 20.362 12.994 33.156 1.00 9.91 213 THR A O 1
ATOM 1526 N N . SER A 1 213 C 19.850 10.858 32.619 1.00 8.45 213 SER A N 1
ATOM 1527 C CA . SER A 1 213 C 20.930 10.244 33.424 1.00 9.05 213 SER A CA 1
ATOM 1528 C C . SER A 1 213 C 21.152 8.798 32.977 1.00 9.17 213 SER A C 1
ATOM 1529 O O . SER A 1 213 C 20.350 8.241 32.187 1.00 9.04 213 SER A O 1
ATOM 1532 N N . ASN A 1 214 ? 22.216 8.163 33.473 1.00 9.02 214 ASN A N 1
ATOM 1533 C CA . ASN A 1 214 ? 22.488 6.792 33.056 1.00 8.84 214 ASN A CA 1
ATOM 1534 C C . ASN A 1 214 ? 21.494 5.765 33.602 1.00 8.47 214 ASN A C 1
ATOM 1535 O O . ASN A 1 214 ? 21.549 4.582 33.233 1.00 8.38 214 ASN A O 1
ATOM 1540 N N . SER A 1 215 ? 20.619 6.207 34.501 1.00 8.20 215 SER A N 1
ATOM 1541 C CA . SER A 1 215 ? 19.594 5.330 35.056 1.00 8.56 215 SER A CA 1
ATOM 1542 C C . SER A 1 215 ? 18.178 5.812 34.737 1.00 8.10 215 SER A C 1
ATOM 1543 O O . SER A 1 215 ? 17.206 5.184 35.162 1.00 7.60 215 SER A O 1
ATOM 1546 N N . ALA A 1 216 ? 18.064 6.902 33.979 1.00 7.51 216 ALA A N 1
ATOM 1547 C CA . ALA A 1 216 ? 16.757 7.545 33.726 1.00 7.07 216 ALA A CA 1
ATOM 1548 C C . ALA A 1 216 ? 15.834 6.709 32.830 1.00 7.32 216 ALA A C 1
ATOM 1549 O O . ALA A 1 216 ? 16.293 6.021 31.923 1.00 7.41 216 ALA A O 1
ATOM 1551 N N . THR A 1 217 ? 14.537 6.780 33.121 1.00 6.78 217 THR A N 1
ATOM 1552 C CA . THR A 1 217 ? 13.529 6.102 32.305 1.00 6.86 217 THR A CA 1
ATOM 1553 C C . THR A 1 217 ? 12.475 7.123 31.885 1.00 6.74 217 THR A C 1
ATOM 1554 O O . THR A 1 217 ? 12.441 8.235 32.402 1.00 6.73 217 THR A O 1
ATOM 1558 N N . ASN A 1 218 ? 11.596 6.735 30.964 1.00 6.53 218 ASN A N 1
ATOM 1559 C CA . ASN A 1 218 ? 10.485 7.597 30.550 1.00 6.04 218 ASN A CA 1
ATOM 1560 C C . ASN A 1 218 ? 9.427 6.656 30.000 1.00 6.32 218 ASN A C 1
ATOM 1561 O O . ASN A 1 218 ? 9.764 5.555 29.532 1.00 6.05 218 ASN A O 1
ATOM 1566 N N . THR A 1 219 ? 8.166 7.061 30.119 1.00 4.90 219 THR A N 1
ATOM 1567 C CA . THR A 1 219 ? 7.051 6.291 29.587 1.00 5.53 219 THR A CA 1
ATOM 1568 C C . THR A 1 219 ? 6.303 7.204 28.628 1.00 5.77 219 THR A C 1
ATOM 1569 O O . THR A 1 219 ? 5.799 8.249 29.035 1.00 6.57 219 THR A O 1
ATOM 1573 N N . ILE A 1 220 ? 6.264 6.814 27.359 1.00 6.28 220 ILE A N 1
ATOM 1574 C CA . ILE A 1 220 ? 5.761 7.676 26.290 1.00 5.96 220 ILE A CA 1
ATOM 1575 C C . ILE A 1 220 ? 5.005 6.821 25.280 1.00 6.27 220 ILE A C 1
ATOM 1576 O O . ILE A 1 220 ? 5.100 5.601 25.316 1.00 5.64 220 ILE A O 1
ATOM 1581 N N . SER A 1 221 ? 4.253 7.473 24.395 1.00 5.89 221 SER A N 1
ATOM 1582 C CA . SER A 1 221 ? 3.392 6.743 23.464 1.00 6.72 221 SER A CA 1
ATOM 1583 C C . SER A 1 221 ? 3.714 7.163 22.040 1.00 6.73 221 SER A C 1
ATOM 1584 O O . SER A 1 221 ? 4.048 8.334 21.784 1.00 7.05 221 SER A O 1
ATOM 1587 N N . GLY A 1 222 ? 3.590 6.222 21.113 1.00 7.03 222 GLY A N 1
ATOM 1588 C CA . GLY A 1 222 ? 3.759 6.563 19.696 1.00 5.67 222 GLY A CA 1
ATOM 1589 C C . GLY A 1 222 ? 4.038 5.338 18.861 1.00 6.08 222 GLY A C 1
ATOM 1590 O O . GLY A 1 222 ? 4.487 4.312 19.379 1.00 5.98 222 GLY A O 1
ATOM 1591 N N . THR A 1 223 ? 3.775 5.434 17.560 1.00 5.74 223 THR A N 1
ATOM 1592 C CA . THR A 1 223 ? 4.316 4.433 16.617 1.00 5.66 223 THR A CA 1
ATOM 1593 C C . THR A 1 223 ? 5.846 4.405 16.684 1.00 5.58 223 THR A C 1
ATOM 1594 O O . THR A 1 223 ? 6.462 3.396 16.350 1.00 6.11 223 THR A O 1
ATOM 1598 N N . SER A 1 224 ? 6.454 5.506 17.139 1.00 4.78 224 SER A N 1
ATOM 1599 C CA . SER A 1 224 ? 7.894 5.551 17.400 1.00 4.95 224 SER A CA 1
ATOM 1600 C C . SER A 1 224 ? 8.347 4.543 18.470 1.00 4.80 224 SER A C 1
ATOM 1601 O O . SER A 1 224 ? 9.510 4.102 18.467 1.00 5.04 224 SER A O 1
ATOM 1604 N N . MET A 1 225 ? 7.441 4.220 19.382 1.00 4.86 225 MET A N 1
ATOM 1605 C CA . MET A 1 225 ? 7.670 3.200 20.414 1.00 4.74 225 MET A CA 1
ATOM 1606 C C . MET A 1 225 ? 7.350 1.783 19.930 1.00 4.70 225 MET A C 1
ATOM 1607 O O . MET A 1 225 ? 7.882 0.813 20.468 1.00 5.00 225 MET A O 1
ATOM 1612 N N . ALA A 1 226 ? 6.455 1.675 18.952 1.00 5.34 226 ALA A N 1
ATOM 1613 C CA . ALA A 1 226 ? 6.055 0.361 18.408 1.00 4.41 226 ALA A CA 1
ATOM 1614 C C . ALA A 1 226 ? 7.164 -0.160 17.507 1.00 5.08 226 ALA A C 1
ATOM 1615 O O . ALA A 1 226 ? 7.565 -1.335 17.617 1.00 4.21 226 ALA A O 1
ATOM 1617 N N . SER A 1 227 ? 7.658 0.721 16.624 1.00 5.03 227 SER A N 1
ATOM 1618 C CA . SER A 1 227 ? 8.742 0.375 15.690 1.00 5.18 227 SER A CA 1
ATOM 1619 C C . SER A 1 227 ? 9.916 -0.435 16.318 1.00 4.75 227 SER A C 1
ATOM 1620 O O . SER A 1 227 ? 10.241 -1.502 15.826 1.00 4.31 227 SER A O 1
ATOM 1623 N N . PRO A 1 228 ? 10.566 0.086 17.383 1.00 4.67 228 PRO A N 1
ATOM 1624 C CA . PRO A 1 228 ? 11.695 -0.634 17.982 1.00 4.79 228 PRO A CA 1
ATOM 1625 C C . PRO A 1 228 ? 11.363 -2.026 18.554 1.00 4.61 228 PRO A C 1
ATOM 1626 O O . PRO A 1 228 ? 12.263 -2.874 18.667 1.00 4.65 228 PRO A O 1
ATOM 1630 N N . HIS A 1 229 ? 10.107 -2.269 18.935 1.00 4.71 229 HIS A N 1
ATOM 1631 C CA . HIS A 1 229 ? 9.767 -3.651 19.349 1.00 4.52 229 HIS A CA 1
ATOM 1632 C C . HIS A 1 229 ? 10.027 -4.573 18.153 1.00 4.76 229 HIS A C 1
ATOM 1633 O O . HIS A 1 229 ? 10.611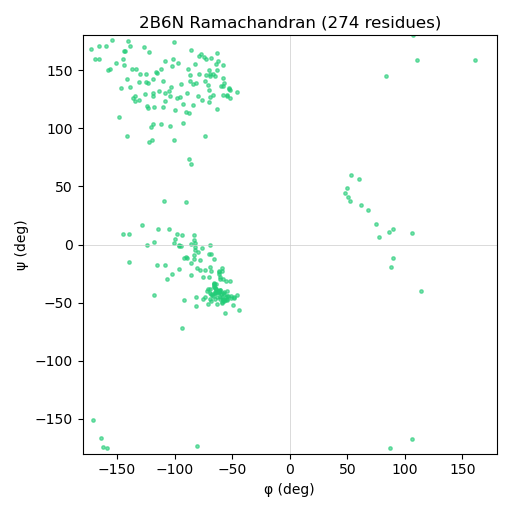 -5.663 18.299 1.00 5.19 229 HIS A O 1
ATOM 1640 N N . VAL A 1 230 ? 9.581 -4.139 16.967 1.00 4.17 230 VAL A N 1
ATOM 1641 C CA . VAL A 1 230 ? 9.746 -4.928 15.734 1.00 4.07 230 VAL A CA 1
ATOM 1642 C C . VAL A 1 230 ? 11.205 -5.036 15.311 1.00 4.69 230 VAL A C 1
ATOM 1643 O O . VAL A 1 230 ? 11.668 -6.119 14.925 1.00 4.71 230 VAL A O 1
ATOM 1647 N N . ALA A 1 231 ? 11.939 -3.923 15.383 1.00 5.03 231 ALA A N 1
ATOM 1648 C CA . ALA A 1 231 ? 13.378 -3.937 15.119 1.00 5.10 231 ALA A CA 1
ATOM 1649 C C . ALA A 1 231 ? 14.114 -4.914 16.042 1.00 5.94 231 ALA A C 1
ATOM 1650 O O . ALA A 1 231 ? 15.003 -5.656 15.597 1.00 5.13 231 ALA A O 1
ATOM 1652 N N . GLY A 1 232 ? 13.717 -4.933 17.317 1.00 5.81 232 GLY A N 1
ATOM 1653 C CA . GLY A 1 232 ? 14.304 -5.840 18.297 1.00 6.52 232 GLY A CA 1
ATOM 1654 C C . GLY A 1 232 ? 14.043 -7.297 17.949 1.00 6.45 232 GLY A C 1
ATOM 1655 O O . GLY A 1 232 ? 14.928 -8.124 18.072 1.00 7.24 232 GLY A O 1
ATOM 1656 N N . VAL A 1 233 ? 12.829 -7.604 17.486 1.00 5.64 233 VAL A N 1
ATOM 1657 C CA . VAL A 1 233 ? 12.490 -8.978 17.076 1.00 6.03 233 VAL A CA 1
ATOM 1658 C C . VAL A 1 233 ? 13.226 -9.376 15.797 1.00 5.94 233 VAL A C 1
ATOM 1659 O O . VAL A 1 233 ? 13.711 -10.500 15.685 1.00 6.42 233 VAL A O 1
ATOM 1663 N N . ALA A 1 234 ? 13.314 -8.472 14.824 1.00 6.23 234 ALA A N 1
ATOM 1664 C CA . ALA A 1 234 ? 14.224 -8.718 13.672 1.00 6.20 234 ALA A CA 1
ATOM 1665 C C . ALA A 1 234 ? 15.624 -9.146 14.139 1.00 6.42 234 ALA A C 1
ATOM 1666 O O . ALA A 1 234 ? 16.193 -10.114 13.611 1.00 5.77 234 ALA A O 1
ATOM 1668 N N . ALA A 1 235 ? 16.165 -8.438 15.136 1.00 5.82 235 ALA A N 1
ATOM 1669 C CA . ALA A 1 235 ? 17.477 -8.771 15.697 1.00 6.06 235 ALA A CA 1
ATOM 1670 C C . ALA A 1 235 ? 17.496 -10.160 16.316 1.00 6.19 235 ALA A C 1
ATOM 1671 O O . ALA A 1 235 ? 18.478 -10.884 16.165 1.00 6.32 235 ALA A O 1
ATOM 1673 N N . LEU A 1 236 ? 16.425 -10.535 17.017 1.00 6.29 236 LEU A N 1
ATOM 1674 C CA . LEU A 1 236 ? 16.300 -11.917 17.525 1.00 6.72 236 LEU A CA 1
ATOM 1675 C C . LEU A 1 236 ? 16.361 -12.940 16.402 1.00 7.25 236 LEU A C 1
ATOM 1676 O O . LEU A 1 236 ? 17.075 -13.944 16.507 1.00 7.66 236 LEU A O 1
ATOM 1681 N N . TYR A 1 237 ? 15.611 -12.688 15.327 1.00 7.00 237 TYR A N 1
ATOM 1682 C CA . TYR A 1 237 ? 15.544 -13.628 14.206 1.00 7.79 237 TYR A CA 1
ATOM 1683 C C . TYR A 1 237 ? 16.893 -13.741 13.498 1.00 8.15 237 TYR A C 1
ATOM 1684 O O . TYR A 1 237 ? 17.250 -14.799 13.014 1.00 8.93 237 TYR A O 1
ATOM 1693 N N . LEU A 1 238 ? 17.635 -12.635 13.439 1.00 8.74 238 LEU A N 1
ATOM 1694 C CA . LEU A 1 238 ? 18.947 -12.610 12.774 1.00 8.54 238 LEU A CA 1
ATOM 1695 C C . LEU A 1 238 ? 20.057 -13.232 13.635 1.00 9.50 238 LEU A C 1
ATOM 1696 O O . LEU A 1 238 ? 21.095 -13.637 13.112 1.00 10.23 238 LEU A O 1
ATOM 1701 N N . ASP A 1 239 ? 19.842 -13.278 14.949 1.00 8.48 239 ASP A N 1
ATOM 1702 C CA . ASP A 1 239 ? 20.697 -14.045 15.865 1.00 9.51 239 ASP A CA 1
ATOM 1703 C C . ASP A 1 239 ? 20.424 -15.537 15.624 1.00 9.91 239 ASP A C 1
ATOM 1704 O O . ASP A 1 239 ? 21.354 -16.330 15.410 1.00 9.98 239 ASP A O 1
ATOM 1709 N N . GLU A 1 240 ? 19.144 -15.905 15.644 1.00 9.74 240 GLU A N 1
ATOM 1710 C CA . GLU A 1 240 ? 18.693 -17.278 15.322 1.00 10.95 240 GLU A CA 1
ATOM 1711 C C . GLU A 1 240 ? 19.164 -17.781 13.943 1.00 11.13 240 GLU A C 1
ATOM 1712 O O . GLU A 1 240 ? 19.626 -18.924 13.807 1.00 11.27 240 GLU A O 1
ATOM 1718 N N . ASN A 1 241 ? 19.036 -16.930 12.924 1.00 11.10 241 ASN A N 1
ATOM 1719 C CA . ASN A 1 241 ? 19.454 -17.289 11.581 1.00 11.22 241 ASN A CA 1
ATOM 1720 C C . ASN A 1 241 ? 20.105 -16.075 10.911 1.00 11.55 241 ASN A C 1
ATOM 1721 O O . ASN A 1 241 ? 19.408 -15.268 10.323 1.00 11.59 241 ASN A O 1
ATOM 1726 N N . PRO A 1 242 B 21.445 -15.952 10.996 1.00 11.89 241 PRO A N 1
ATOM 1727 C CA . PRO A 1 242 B 22.139 -14.802 10.386 1.00 12.47 241 PRO A CA 1
ATOM 1728 C C . PRO A 1 242 B 22.141 -14.789 8.852 1.00 13.22 241 PRO A C 1
ATOM 1729 O O . PRO A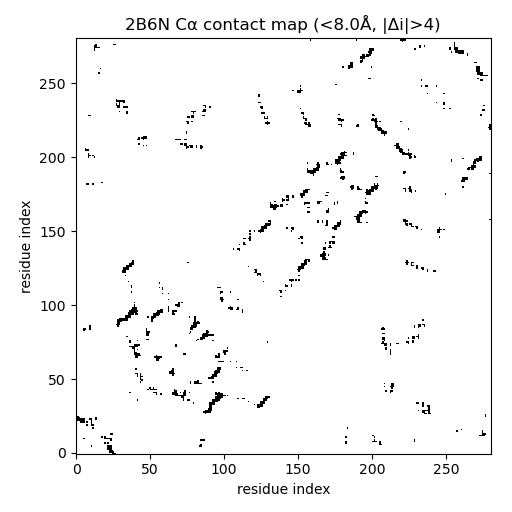 1 242 B 22.647 -13.842 8.257 1.00 13.09 241 PRO A O 1
ATOM 1733 N N . ASN A 1 243 ? 21.545 -15.801 8.227 1.00 13.36 242 ASN A N 1
ATOM 1734 C CA . ASN A 1 243 ? 21.508 -15.877 6.776 1.00 13.91 242 ASN A CA 1
ATOM 1735 C C . ASN A 1 243 ? 20.257 -15.310 6.132 1.00 13.67 242 ASN A C 1
ATOM 1736 O O . ASN A 1 243 ? 20.144 -15.310 4.904 1.00 13.90 242 ASN A O 1
ATOM 1741 N N . LEU A 1 244 ? 19.317 -14.823 6.946 1.00 12.69 243 LEU A N 1
ATOM 1742 C CA . LEU A 1 244 ? 18.084 -14.266 6.411 1.00 11.83 243 LEU A CA 1
ATOM 1743 C C . LEU A 1 244 ? 18.342 -12.943 5.695 1.00 12.08 243 LEU A C 1
ATOM 1744 O O . LEU A 1 244 ? 19.038 -12.077 6.224 1.00 12.13 243 LEU A O 1
ATOM 1749 N N . SER A 1 245 ? 17.786 -12.800 4.494 1.00 11.75 244 SER A N 1
ATOM 1750 C CA . SER A 1 245 ? 17.754 -11.509 3.814 1.00 12.30 244 SER A CA 1
ATOM 1751 C C . SER A 1 245 ? 16.651 -10.672 4.455 1.00 12.04 244 SER A C 1
ATOM 1752 O O . SER A 1 245 ? 15.776 -11.217 5.139 1.00 12.13 244 SER A O 1
ATOM 1755 N N . PRO A 1 246 ? 16.660 -9.348 4.214 1.00 12.10 245 PRO A N 1
ATOM 1756 C CA . PRO A 1 246 ? 15.534 -8.504 4.642 1.00 11.90 245 PRO A CA 1
ATOM 1757 C C . PRO A 1 246 ? 14.152 -9.036 4.257 1.00 12.17 245 PRO A C 1
ATOM 1758 O O . PRO A 1 246 ? 13.245 -9.045 5.096 1.00 12.54 245 PRO A O 1
ATOM 1762 N N . ALA A 1 247 ? 13.991 -9.489 3.009 1.00 11.69 246 ALA A N 1
ATOM 1763 C CA . ALA A 1 247 ? 12.714 -10.022 2.560 1.00 11.74 246 ALA A CA 1
ATOM 1764 C C . ALA A 1 247 ? 12.302 -11.244 3.392 1.00 11.69 246 ALA A C 1
ATOM 1765 O O . ALA A 1 247 ? 11.119 -11.413 3.723 1.00 11.20 246 ALA A O 1
ATOM 1767 N N . GLN A 1 248 ? 13.282 -12.079 3.728 1.00 11.46 247 GLN A N 1
ATOM 1768 C CA . GLN A 1 248 ? 13.038 -13.285 4.550 1.00 11.82 247 GLN A CA 1
ATOM 1769 C C . GLN A 1 248 ? 12.723 -12.921 6.011 1.00 11.71 247 GLN A C 1
ATOM 1770 O O . GLN A 1 248 ? 11.868 -13.563 6.636 1.00 11.42 247 GLN A O 1
ATOM 1776 N N . VAL A 1 249 ? 13.412 -11.905 6.544 1.00 10.87 248 VAL A N 1
ATOM 1777 C CA . VAL A 1 249 ? 13.047 -11.349 7.863 1.00 10.68 248 VAL A CA 1
ATOM 1778 C C . VAL A 1 249 ? 11.593 -10.844 7.862 1.00 10.31 248 VAL A C 1
ATOM 1779 O O . VAL A 1 249 ? 10.829 -11.143 8.776 1.00 9.80 248 VAL A O 1
ATOM 1783 N N . THR A 1 250 ? 11.221 -10.078 6.835 1.00 10.59 249 THR A N 1
ATOM 1784 C CA . THR A 1 250 ? 9.860 -9.562 6.698 1.00 11.15 249 THR A CA 1
ATOM 1785 C C . THR A 1 250 ? 8.834 -10.693 6.696 1.00 11.55 249 THR A C 1
ATOM 1786 O O . THR A 1 250 ? 7.826 -10.635 7.416 1.00 11.33 249 THR A O 1
ATOM 1790 N N . ASN A 1 251 ? 9.090 -11.715 5.876 1.00 11.48 250 ASN A N 1
ATOM 1791 C CA . ASN A 1 251 ? 8.198 -12.871 5.798 1.00 12.20 250 ASN A CA 1
ATOM 1792 C C . ASN A 1 251 ? 8.068 -13.634 7.119 1.00 11.27 250 ASN A C 1
ATOM 1793 O O . ASN A 1 251 ? 6.960 -14.073 7.476 1.00 11.14 250 ASN A O 1
ATOM 1798 N N . LEU A 1 252 ? 9.188 -13.786 7.829 1.00 11.17 251 LEU A N 1
ATOM 1799 C CA . LEU A 1 252 ? 9.214 -14.513 9.101 1.00 10.21 251 LEU A CA 1
ATOM 1800 C C . LEU A 1 252 ? 8.448 -13.736 10.168 1.00 9.87 251 LEU A C 1
ATOM 1801 O O . LEU A 1 252 ? 7.697 -14.318 10.943 1.00 9.60 251 LEU A O 1
ATOM 1806 N N . LEU A 1 253 ? 8.643 -12.421 10.204 1.00 9.29 252 LEU A N 1
ATOM 1807 C CA . LEU A 1 253 ? 7.847 -11.579 11.101 1.00 9.60 252 LEU A CA 1
ATOM 1808 C C . LEU A 1 253 ? 6.355 -11.791 10.869 1.00 9.85 252 LEU A C 1
ATOM 1809 O O . LEU A 1 253 ? 5.577 -11.933 11.821 1.00 9.72 252 LEU A O 1
ATOM 1814 N N . LYS A 1 254 ? 5.964 -11.826 9.596 1.00 10.17 253 LYS A N 1
ATOM 1815 C CA . LYS A 1 254 ? 4.568 -11.954 9.220 1.00 10.40 253 LYS A CA 1
ATOM 1816 C C . LYS A 1 254 ? 4.020 -13.352 9.492 1.00 10.95 253 LYS A C 1
ATOM 1817 O O . LYS A 1 254 ? 2.890 -13.479 9.967 1.00 10.99 253 LYS A O 1
ATOM 1823 N N . THR A 1 255 ? 4.813 -14.385 9.218 1.00 11.04 254 THR A N 1
ATOM 1824 C CA . THR A 1 255 ? 4.327 -15.771 9.420 1.00 11.53 254 THR A CA 1
ATOM 1825 C C . THR A 1 255 ? 4.295 -16.166 10.904 1.00 11.19 254 THR A C 1
ATOM 1826 O O . THR A 1 255 ? 3.474 -16.990 11.322 1.00 11.33 254 THR A O 1
ATOM 1830 N N . ARG A 1 256 ? 5.168 -15.558 11.704 1.00 10.80 255 ARG A N 1
ATOM 1831 C CA . ARG A 1 256 ? 5.225 -15.837 13.151 1.00 9.99 255 ARG A CA 1
ATOM 1832 C C . ARG A 1 256 ? 4.247 -14.990 13.980 1.00 9.82 255 ARG A C 1
ATOM 1833 O O . ARG A 1 256 ? 3.975 -15.315 15.142 1.00 9.91 255 ARG A O 1
ATOM 1841 N N . ALA A 1 257 ? 3.727 -13.918 13.376 1.00 9.19 256 ALA A N 1
ATOM 1842 C CA . ALA A 1 257 ? 2.897 -12.925 14.069 1.00 8.79 256 ALA A CA 1
ATOM 1843 C C . ALA A 1 257 ? 1.596 -13.508 14.608 1.00 8.73 256 ALA A C 1
ATOM 1844 O O . ALA A 1 257 ? 1.043 -14.434 14.027 1.00 9.45 256 ALA A O 1
ATOM 1846 N N . THR A 1 258 ? 1.102 -12.945 15.703 1.00 7.97 257 THR A N 1
ATOM 1847 C CA . THR A 1 258 ? -0.188 -13.364 16.245 1.00 8.68 257 THR A CA 1
ATOM 1848 C C . THR A 1 258 ? -1.317 -12.770 15.400 1.00 8.77 257 THR A C 1
ATOM 1849 O O . THR A 1 258 ? -1.398 -11.557 15.214 1.00 9.71 257 THR A O 1
ATOM 1853 N N . ALA A 1 259 ? -2.187 -13.632 14.888 1.00 9.13 258 ALA A N 1
ATOM 1854 C CA . ALA A 1 259 ? -3.260 -13.171 14.015 1.00 9.34 258 ALA A CA 1
ATOM 1855 C C . ALA A 1 259 ? -4.501 -12.724 14.778 1.00 10.08 258 ALA A C 1
ATOM 1856 O O . ALA A 1 259 ? -4.818 -13.257 15.839 1.00 9.73 258 ALA A O 1
ATOM 1858 N N . ASP A 1 260 ? -5.175 -11.706 14.235 1.00 10.18 259 ASP A N 1
ATOM 1859 C CA . ASP A 1 260 ? -6.582 -11.432 14.542 1.00 11.22 259 ASP A CA 1
ATOM 1860 C C . ASP A 1 260 ? -6.865 -10.968 15.981 1.00 10.71 259 ASP A C 1
ATOM 1861 O O . ASP A 1 260 ? -7.947 -11.227 16.526 1.00 11.25 259 ASP A O 1
ATOM 1866 N N . LYS A 1 261 ? -5.883 -10.285 16.587 1.00 10.09 260 LYS A N 1
ATOM 1867 C CA . LYS A 1 261 ? -5.983 -9.765 17.946 1.00 9.99 260 LYS A CA 1
ATOM 1868 C C . LYS A 1 261 ? -6.270 -8.279 18.025 1.00 9.69 260 LYS A C 1
ATOM 1869 O O . LYS A 1 261 ? -6.805 -7.803 19.034 1.00 10.03 260 LYS A O 1
ATOM 1875 N N . VAL A 1 262 ? -5.903 -7.534 16.979 1.00 8.75 261 VAL A N 1
ATOM 1876 C CA . VAL A 1 262 ? -5.945 -6.079 17.073 1.00 8.56 261 VAL A CA 1
ATOM 1877 C C . VAL A 1 262 ? -7.358 -5.596 16.759 1.00 8.05 261 VAL A C 1
ATOM 1878 O O . VAL A 1 262 ? -7.896 -5.860 15.679 1.00 7.74 261 VAL A O 1
ATOM 1882 N N . THR A 1 263 ? -7.962 -4.915 17.722 1.00 7.88 262 THR A N 1
ATOM 1883 C CA . THR A 1 263 ? -9.294 -4.343 17.521 1.00 8.73 262 THR A CA 1
ATOM 1884 C C . THR A 1 263 ? -9.194 -2.935 16.933 1.00 8.91 262 THR A C 1
ATOM 1885 O O . THR A 1 263 ? -8.195 -2.222 17.137 1.00 9.14 262 THR A O 1
ATOM 1889 N N . ASP A 1 264 ? -10.220 -2.544 16.177 1.00 9.09 263 ASP A N 1
ATOM 1890 C CA . ASP A 1 264 ? -10.213 -1.271 15.441 1.00 9.03 263 ASP A CA 1
ATOM 1891 C C . ASP A 1 264 ? -8.955 -1.129 14.570 1.00 8.77 263 ASP A C 1
ATOM 1892 O O . ASP A 1 264 ? -8.406 -0.039 14.427 1.00 8.95 263 ASP A O 1
ATOM 1897 N N . ALA A 1 265 ? -8.511 -2.233 13.973 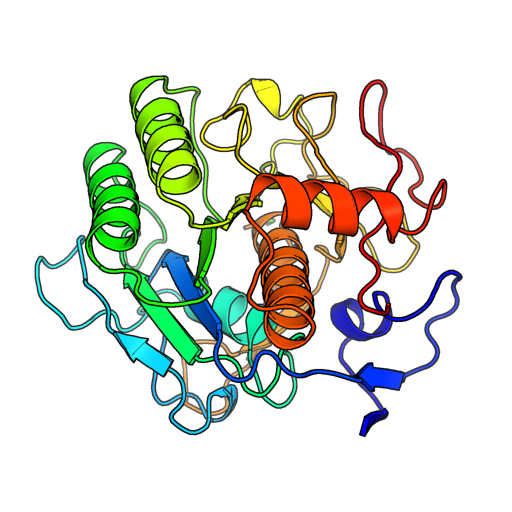1.00 8.66 264 ALA A N 1
ATOM 1898 C CA . ALA A 1 265 ? -7.263 -2.224 13.200 1.00 8.31 264 ALA A CA 1
ATOM 1899 C C . ALA A 1 265 ? -7.349 -1.408 11.893 1.00 8.59 264 ALA A C 1
ATOM 1900 O O . ALA A 1 265 ? -6.322 -0.942 11.395 1.00 7.70 264 ALA A O 1
ATOM 1902 N N . LYS A 1 266 ? -8.579 -1.224 11.393 1.00 7.83 265 LYS A N 1
ATOM 1903 C CA . LYS A 1 266 ? -8.916 -0.439 10.182 1.00 8.82 265 LYS A CA 1
ATOM 1904 C C . LYS A 1 266 ? -8.758 -1.220 8.887 1.00 8.88 265 LYS A C 1
ATOM 1905 O O . LYS A 1 266 ? -7.856 -2.031 8.751 1.00 7.68 265 LYS A O 1
ATOM 1911 N N . THR A 1 267 ? -9.643 -0.924 7.927 1.00 9.56 266 THR A N 1
ATOM 1912 C CA . THR A 1 267 ? -9.642 -1.558 6.612 1.00 9.94 266 THR A CA 1
ATOM 1913 C C . THR A 1 267 ? -8.257 -1.486 5.955 1.00 9.86 266 THR A C 1
ATOM 1914 O O . THR A 1 267 ? -7.628 -0.427 5.952 1.00 9.92 266 THR A O 1
ATOM 1918 N N . GLY A 1 268 ? -7.788 -2.610 5.417 1.00 9.84 267 GLY A N 1
ATOM 1919 C CA . GLY A 1 268 ? -6.506 -2.658 4.719 1.00 10.69 267 GLY A CA 1
ATOM 1920 C C . GLY A 1 268 ? -5.316 -2.942 5.609 1.00 10.18 267 GLY A C 1
ATOM 1921 O O . GLY A 1 268 ? -4.267 -3.356 5.104 1.00 10.44 267 GLY A O 1
ATOM 1922 N N . SER A 1 269 ? -5.465 -2.734 6.922 1.00 9.99 268 SER A N 1
ATOM 1923 C CA . SER A 1 269 ? -4.380 -3.069 7.866 1.00 10.06 268 SER A CA 1
ATOM 1924 C C . SER A 1 269 ? -4.237 -4.582 8.002 1.00 10.31 268 SER A C 1
ATOM 1925 O O . SER A 1 269 ? -5.251 -5.299 8.119 1.00 10.45 268 SER A O 1
ATOM 1928 N N . PRO A 1 270 ? -2.989 -5.072 8.015 1.00 10.15 269 PRO A N 1
ATOM 1929 C CA . PRO A 1 270 ? -2.749 -6.486 8.308 1.00 10.35 269 PRO A CA 1
ATOM 1930 C C . PRO A 1 270 ? -3.073 -6.734 9.770 1.00 10.26 269 PRO A C 1
ATOM 1931 O O . PRO A 1 270 ? -2.567 -6.010 10.631 1.00 10.98 269 PRO A O 1
ATOM 1935 N N . ASN A 1 271 ? -3.926 -7.714 10.069 1.00 9.83 270 ASN A N 1
ATOM 1936 C CA . ASN A 1 271 ? -4.213 -7.974 11.483 1.00 9.68 270 ASN A CA 1
ATOM 1937 C C . ASN A 1 271 ? -3.185 -8.951 12.055 1.00 9.60 270 ASN A C 1
ATOM 1938 O O . ASN A 1 271 ? -3.436 -10.154 12.258 1.00 8.77 270 ASN A O 1
ATOM 1943 N N . LYS A 1 272 ? -1.989 -8.412 12.258 1.00 8.97 271 LYS A N 1
ATOM 1944 C CA . LYS A 1 272 ? -0.846 -9.181 12.712 1.00 9.04 271 LYS A CA 1
ATOM 1945 C C . LYS A 1 272 ? -0.226 -8.437 13.873 1.00 8.44 271 LYS A C 1
ATOM 1946 O O . LYS A 1 272 ? 0.119 -7.256 13.748 1.00 8.59 271 LYS A O 1
ATOM 1952 N N . LEU A 1 273 ? -0.104 -9.130 14.997 1.00 7.83 272 LEU A N 1
ATOM 1953 C CA . LEU A 1 273 ? 0.515 -8.536 16.180 1.00 7.19 272 LEU A CA 1
ATOM 1954 C C . LEU A 1 273 ? 1.879 -9.186 16.399 1.00 6.49 272 LEU A C 1
ATOM 1955 O O . LEU A 1 273 ? 1.998 -10.402 16.392 1.00 6.88 272 LEU A O 1
ATOM 1960 N N . LEU A 1 274 ? 2.903 -8.355 16.583 1.00 5.45 273 LEU A N 1
ATOM 1961 C CA . LEU A 1 274 ? 4.276 -8.805 16.777 1.00 5.79 273 LEU A CA 1
ATOM 1962 C C . LEU A 1 274 ? 4.389 -9.954 17.788 1.00 6.57 273 LEU A C 1
ATOM 1963 O O . LEU A 1 274 ? 3.822 -9.879 18.891 1.00 6.62 273 LEU A O 1
ATOM 1968 N N . PHE A 1 275 ? 5.117 -10.998 17.392 1.00 7.08 274 PHE A N 1
ATOM 1969 C CA . PHE A 1 275 ? 5.369 -12.173 18.257 1.00 7.56 274 PHE A CA 1
ATOM 1970 C C . PHE A 1 275 ? 6.854 -12.512 18.166 1.00 7.71 274 PHE A C 1
ATOM 1971 O O . PHE A 1 275 ? 7.406 -12.630 17.058 1.00 7.99 274 PHE A O 1
ATOM 1979 N N . SER A 1 276 ? 7.524 -12.636 19.317 1.00 7.25 275 SER A N 1
ATOM 1980 C CA . SER A 1 276 ? 8.987 -12.692 19.326 1.00 8.11 275 SER A CA 1
ATOM 1981 C C . SER A 1 276 ? 9.608 -14.093 19.262 1.00 9.01 275 SER A C 1
ATOM 1982 O O . SER A 1 276 ? 10.830 -14.219 19.103 1.00 9.76 275 SER A O 1
ATOM 1985 N N . LEU A 1 277 ? 8.790 -15.129 19.443 1.00 9.64 276 LEU A N 1
ATOM 1986 C CA . LEU A 1 277 ? 9.304 -16.497 19.540 1.00 10.90 276 LEU A CA 1
ATOM 1987 C C . LEU A 1 277 ? 9.141 -17.290 18.261 1.00 12.66 276 LEU A C 1
ATOM 1988 O O . LEU A 1 277 ? 8.294 -16.961 17.426 1.00 12.49 276 LEU A O 1
ATOM 1993 N N . ALA A 1 278 ? 9.946 -18.347 18.144 1.00 15.27 277 ALA A N 1
ATOM 1994 C CA . ALA A 1 278 ? 10.169 -19.062 16.889 1.00 18.73 277 ALA A CA 1
ATOM 1995 C C . ALA A 1 278 ? 9.108 -20.095 16.597 1.00 20.21 277 ALA A C 1
ATOM 1996 O O . ALA A 1 278 ? 7.910 -19.830 16.665 1.00 21.95 277 ALA A O 1
ATOM 1999 N N . ALA B 2 1 ? 1.007 13.748 24.429 1.00 23.15 1 ALA B N 1
ATOM 2000 C CA . ALA B 2 1 ? 1.111 13.719 22.943 1.00 22.08 1 ALA B CA 1
ATOM 2001 C C . ALA B 2 1 ? 1.938 12.516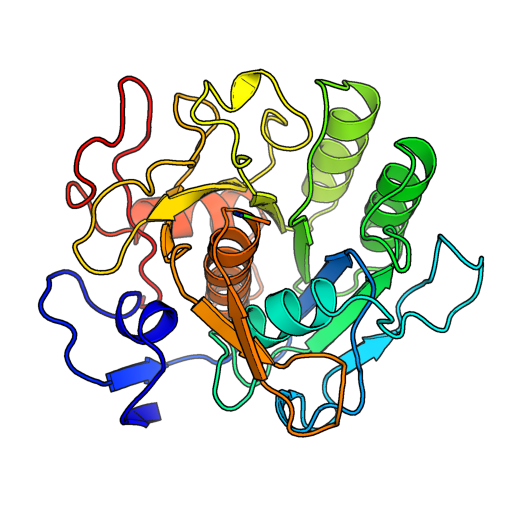 22.481 1.00 21.61 1 ALA B C 1
ATOM 2002 O O . ALA B 2 1 ? 2.986 12.219 23.069 1.00 21.59 1 ALA B O 1
ATOM 2004 N N . PRO B 2 2 ? 1.460 11.810 21.435 1.00 20.68 2 PRO B N 1
ATOM 2005 C CA . PRO B 2 2 ? 2.266 10.742 20.837 1.00 19.66 2 PRO B CA 1
ATOM 2006 C C . PRO B 2 2 ? 3.521 11.280 20.140 1.00 18.80 2 PRO B C 1
ATOM 2007 O O . PRO B 2 2 ? 3.516 12.391 19.601 1.00 18.43 2 PRO B O 1
ATOM 2011 N N . THR B 2 3 ? 4.597 10.501 20.182 1.00 18.04 3 THR B N 1
ATOM 2012 C CA . THR B 2 3 ? 5.892 10.921 19.627 1.00 16.71 3 THR B CA 1
ATOM 2013 C C . THR B 2 3 ? 6.492 9.825 18.742 1.00 16.11 3 THR B C 1
ATOM 2014 O O . THR B 2 3 ? 5.911 8.734 18.600 1.00 14.64 3 THR B O 1
#

Secondary structure (DSSP, 8-state):
-EEES--HHHHHHT-SSSSP-SEEE-S---TT-EEEEEES---TT-GGGTT-EEEEEETTTTBS----SSSHHHHHHHHHH-TTT-SSTT-EEEEEE-S-TTS---HHHHHHHHHHHHHH--SSEEEEE---EE--HHHHHHHHHHHHTT-EEEEE--SSSSBGGGEETTT-TTSEEEEEE-TTSBBPTT--BSTT--EEEE-SSEEEE-TTSTT-EEEE-SHHHHHHHHHHHHHHHHHH-TT--HHHHHHHHHHHSEES--BT--TT---EE-----/---

Nearest PDB structures (foldseek):
  2b6n-assembly1_A  TM=1.004E+00  e=1.905E-67  Serratia sp. GF96
  1s2n-assembly2_B  TM=9.957E-01  e=2.598E-50  Vibrio sp. PA-44
  4dzt-assembly1_A  TM=9.956E-01  e=9.884E-50  Thermus aquaticus
  5wsl-assembly3_C  TM=9.918E-01  e=9.656E-48  Meiothermus taiwanensis WR-220
  8c4z-assembly1_B  TM=9.945E-01  e=8.955E-47  Thermus sp. Rt41A

InterPro domains:
  IPR000209 Peptidase S8/S53 domain [PF00082] (156-388)
  IPR007280 Peptidase, C-terminal, archaeal/bacterial [PF04151] (437-505)
  IPR007280 Peptidase, C-terminal, archaeal/bacterial [PF04151] (549-616)
  IPR010259 Peptidase S8 propeptide/proteinase inhibitor I9 [PF05922] (41-118)
  IPR015500 Peptidase S8, subtilisin-related [PR00723] (156-175)
  IPR015500 Peptidase S8, subtilisin-related [PR00723] (194-207)
  IPR015500 Peptidase S8, subtilisin-related [PR00723] (347-363)
  IPR022398 Peptidase S8, subtilisin, His-active site [PS00137] (198-208)
  IPR023827 Peptidase S8, subtilisin, Asp-active site [PS00136] (161-172)
  IPR023828 Peptidase S8, subtilisin, Ser-active site [PS00138] (348-358)
  IPR034193 Proteinase K-like catalytic domain [cd04077] (134-384)
  IPR036852 Peptidase S8/S53 domain superfamily [G3DSA:3.40.50.200] (127-404)
  IPR036852 Peptidase S8/S53 domain superfamily [SSF52743] (133-391)
  IPR037045 Peptidase S8 propeptide/proteinase inhibitor I9 superfamily [G3DSA:3.30.70.80] (28-116)
  IPR050131 Subtilisin-like serine protease [PTHR43806] (27-442)

Radius of gyration: 16.26 Å; Cα contacts (8 Å, |Δi|>4): 831; chains: 2; bounding box: 41×38×39 Å